Protein AF-A0A914XAA5-F1 (afdb_monomer)

Mean predicted aligned error: 17.06 Å

Sequence (283 aa):
MHANIKYKLVKGSRQFTAGNKGEGKNFALLGMLFIKATCFCFLFATTVAQSNTCPTTEYNPPSGVIQSPGFAQQLKYGNDVNCVYNIKVAVGSRVLLTINSFATEMCCDKLYIYDGPSVQSPLLIAWSGLVSAGSYIEATGNVVTVNFRTDNTVNDVGFSIQYGPTNAQFTSTTTAKPPLQFVDWRDQSIYWNDRPSPTDIHAIVLHHTVDLTAQATLDALINRHLSVHYIVEKNGTIYQMVDERNRAWHAGPGTWGSFHDLNDVSVGIEIVNSGAEPFPVVQ

Nearest PDB structures (foldseek):
  7t4s-assembly1_F  TM=9.118E-01  e=2.011E-09  Homo sapiens
  7wr7-assembly1_A  TM=8.888E-01  e=1.353E-08  Homo sapiens
  7wqx-assembly1_A  TM=8.702E-01  e=4.154E-08  Homo sapiens
  7bzt-assembly1_E  TM=8.622E-01  e=5.816E-08  Homo sapiens
  8h3u-assembly1_A  TM=6.869E-01  e=3.486E-06  Homo sapiens

Structure (mmCIF, N/CA/C/O backbone):
data_AF-A0A914XAA5-F1
#
_entry.id   AF-A0A914XAA5-F1
#
loop_
_atom_site.group_PDB
_atom_site.id
_atom_site.type_symbol
_atom_site.label_atom_id
_atom_site.label_alt_id
_atom_site.label_comp_id
_atom_site.label_asym_id
_atom_site.label_entity_id
_atom_site.label_seq_id
_atom_site.pdbx_PDB_ins_code
_atom_site.Cartn_x
_atom_site.Cartn_y
_atom_site.Cartn_z
_atom_site.occupancy
_atom_site.B_iso_or_equiv
_atom_site.auth_seq_id
_atom_site.auth_comp_id
_atom_site.auth_asym_id
_atom_site.auth_atom_id
_atom_site.pdbx_PDB_model_num
ATOM 1 N N . MET A 1 1 ? 26.802 1.435 -7.938 1.00 26.06 1 MET A N 1
ATOM 2 C CA . MET A 1 1 ? 25.556 2.084 -7.475 1.00 26.06 1 MET A CA 1
ATOM 3 C C . MET A 1 1 ? 24.473 1.018 -7.515 1.00 26.06 1 MET A C 1
ATOM 5 O O . MET A 1 1 ? 24.172 0.532 -8.594 1.00 26.06 1 MET A O 1
ATOM 9 N N . HIS A 1 2 ? 24.024 0.534 -6.355 1.00 23.31 2 HIS A N 1
ATOM 10 C CA . HIS A 1 2 ? 23.106 -0.606 -6.245 1.00 23.31 2 HIS A CA 1
ATOM 11 C C . HIS A 1 2 ? 21.661 -0.105 -6.152 1.00 23.31 2 HIS A C 1
ATOM 13 O O . HIS A 1 2 ? 21.343 0.656 -5.243 1.00 23.31 2 HIS A O 1
ATOM 19 N N . ALA A 1 3 ? 20.794 -0.536 -7.069 1.00 23.62 3 ALA A N 1
ATOM 20 C CA . ALA A 1 3 ? 19.352 -0.369 -6.929 1.00 23.62 3 ALA A CA 1
ATOM 21 C C . ALA A 1 3 ? 18.804 -1.523 -6.075 1.00 23.62 3 ALA A C 1
ATOM 23 O O . ALA A 1 3 ? 18.934 -2.690 -6.447 1.00 23.62 3 ALA A O 1
ATOM 24 N N . ASN A 1 4 ? 18.205 -1.197 -4.930 1.00 25.67 4 ASN A N 1
ATOM 25 C CA . ASN A 1 4 ? 17.443 -2.134 -4.108 1.00 25.67 4 ASN A CA 1
ATOM 26 C C . ASN A 1 4 ? 16.098 -2.420 -4.790 1.00 25.67 4 ASN A C 1
ATOM 28 O O . ASN A 1 4 ? 15.094 -1.797 -4.466 1.00 25.67 4 ASN A O 1
ATOM 32 N N . ILE A 1 5 ? 16.070 -3.348 -5.747 1.00 29.92 5 ILE A N 1
ATOM 33 C CA . ILE A 1 5 ? 14.812 -3.796 -6.354 1.00 29.92 5 ILE A CA 1
ATOM 34 C C . ILE A 1 5 ? 14.105 -4.721 -5.352 1.00 29.92 5 ILE A C 1
ATOM 36 O O . ILE A 1 5 ? 14.529 -5.859 -5.140 1.00 29.92 5 ILE A O 1
ATOM 40 N N . LYS A 1 6 ? 13.045 -4.224 -4.699 1.00 32.91 6 LYS A N 1
ATOM 41 C CA . LYS A 1 6 ? 12.152 -5.018 -3.840 1.00 32.91 6 LYS A CA 1
ATOM 42 C C . LYS A 1 6 ? 10.965 -5.511 -4.669 1.00 32.91 6 LYS A C 1
ATOM 44 O O . LYS A 1 6 ? 10.112 -4.725 -5.056 1.00 32.91 6 LYS A O 1
ATOM 49 N N . TYR A 1 7 ? 10.900 -6.814 -4.915 1.00 35.28 7 TYR A N 1
ATOM 50 C CA . TYR A 1 7 ? 9.791 -7.451 -5.627 1.00 35.28 7 TYR A CA 1
ATOM 51 C C . TYR A 1 7 ? 8.579 -7.637 -4.701 1.00 35.28 7 TYR A C 1
ATOM 53 O O . TYR A 1 7 ? 8.730 -8.058 -3.550 1.00 35.28 7 TYR A O 1
ATOM 61 N N . LYS A 1 8 ? 7.363 -7.431 -5.217 1.00 36.75 8 LYS A N 1
ATOM 62 C CA . LYS A 1 8 ? 6.130 -7.968 -4.617 1.00 36.75 8 LYS A CA 1
ATOM 63 C C . LYS A 1 8 ? 5.380 -8.780 -5.670 1.00 36.75 8 LYS A C 1
ATOM 65 O O . LYS A 1 8 ? 4.752 -8.215 -6.558 1.00 36.75 8 LYS A O 1
ATOM 70 N N . LEU A 1 9 ? 5.451 -10.107 -5.560 1.00 34.44 9 LEU A N 1
ATOM 71 C CA . LEU A 1 9 ? 4.576 -11.022 -6.295 1.00 34.44 9 LEU A CA 1
ATOM 72 C C . LEU A 1 9 ? 3.198 -11.003 -5.632 1.00 34.44 9 LEU A C 1
ATOM 74 O O . LEU A 1 9 ? 3.067 -11.333 -4.450 1.00 34.44 9 LEU A O 1
ATOM 78 N N . VAL A 1 10 ? 2.154 -10.641 -6.377 1.00 35.88 10 VAL A N 1
ATOM 79 C CA . VAL A 1 10 ? 0.771 -10.753 -5.889 1.00 35.88 10 VAL A CA 1
ATOM 80 C C . VAL A 1 10 ? 0.244 -12.161 -6.179 1.00 35.88 10 VAL A C 1
ATOM 82 O O . VAL A 1 10 ? -0.609 -12.361 -7.035 1.00 35.88 10 VAL A O 1
ATOM 85 N N . LYS A 1 11 ? 0.773 -13.147 -5.440 1.00 31.00 11 LYS A N 1
ATOM 86 C CA . LYS A 1 11 ? 0.026 -14.328 -4.972 1.00 31.00 11 LYS A CA 1
ATOM 87 C C . LYS A 1 11 ? 0.815 -15.055 -3.876 1.00 31.00 11 LYS A C 1
ATO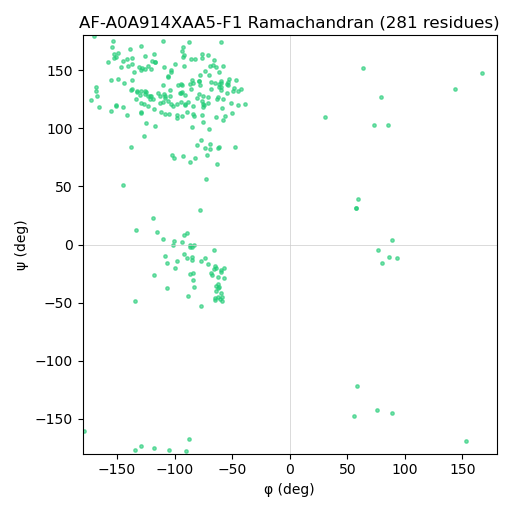M 89 O O . LYS A 1 11 ? 1.894 -15.571 -4.132 1.00 31.00 11 LYS A O 1
ATOM 94 N N . GLY A 1 12 ? 0.245 -15.132 -2.671 1.00 30.22 12 GLY A N 1
ATOM 95 C CA . GLY A 1 12 ? 0.752 -15.972 -1.578 1.00 30.22 12 GLY A CA 1
ATOM 96 C C . GLY A 1 12 ? 2.028 -15.445 -0.912 1.00 30.22 12 GLY A C 1
ATOM 97 O O . GLY A 1 12 ? 3.135 -15.595 -1.411 1.00 30.22 12 GLY A O 1
ATOM 98 N N . SER A 1 13 ? 1.853 -14.852 0.262 1.00 32.47 13 SER A N 1
ATOM 99 C CA . SER A 1 13 ? 2.883 -14.344 1.167 1.00 32.47 13 SER A CA 1
ATOM 100 C C . SER A 1 13 ? 4.073 -15.294 1.386 1.00 32.47 13 SER A C 1
ATOM 102 O O . SER A 1 13 ? 3.913 -16.380 1.942 1.00 32.47 13 SER A O 1
ATOM 104 N N . ARG A 1 14 ? 5.285 -14.833 1.033 1.00 30.48 14 ARG A N 1
ATOM 105 C CA . ARG A 1 14 ? 6.566 -15.100 1.724 1.00 30.48 14 ARG A CA 1
ATOM 106 C C . ARG A 1 14 ? 7.687 -14.240 1.110 1.00 30.48 14 ARG A C 1
ATOM 108 O O . ARG A 1 14 ? 7.883 -14.256 -0.098 1.00 30.48 14 ARG A O 1
ATOM 115 N N . GLN A 1 15 ? 8.382 -13.454 1.939 1.00 31.09 15 GLN A N 1
ATOM 116 C CA . GLN A 1 15 ? 9.566 -12.679 1.539 1.00 31.09 15 GLN A CA 1
ATOM 117 C C . GLN A 1 15 ? 10.800 -13.592 1.458 1.00 31.09 15 GLN A C 1
ATOM 119 O O . GLN A 1 15 ? 10.929 -14.504 2.273 1.00 31.09 15 GLN A O 1
ATOM 124 N N . PHE A 1 16 ? 11.712 -13.322 0.519 1.00 37.53 16 PHE A N 1
ATOM 125 C CA . PHE A 1 16 ? 13.016 -13.989 0.415 1.00 37.53 16 PHE A CA 1
ATOM 126 C C . PHE A 1 16 ? 14.173 -12.989 0.521 1.00 37.53 16 PHE A C 1
ATOM 128 O O . PHE A 1 16 ? 14.048 -11.816 0.172 1.00 37.53 16 PHE A O 1
ATOM 135 N N . THR A 1 17 ? 15.296 -13.494 1.025 1.00 28.09 17 THR A N 1
ATOM 136 C CA . THR A 1 17 ? 16.567 -12.816 1.300 1.00 28.09 17 THR A CA 1
ATOM 137 C C . THR A 1 17 ? 17.488 -12.789 0.076 1.00 28.09 17 THR A C 1
ATOM 139 O O . THR A 1 17 ? 17.654 -13.797 -0.608 1.00 28.09 17 THR A O 1
ATOM 142 N N . ALA A 1 18 ? 18.147 -11.651 -0.165 1.00 31.44 18 ALA A N 1
ATOM 143 C CA . ALA A 1 18 ? 19.258 -11.535 -1.111 1.00 31.44 18 ALA A CA 1
ATOM 144 C C . ALA A 1 18 ? 20.586 -11.922 -0.428 1.00 31.44 18 ALA A C 1
ATOM 146 O O . ALA A 1 18 ? 20.857 -11.502 0.697 1.00 31.44 18 ALA A O 1
ATOM 147 N N . GLY A 1 19 ? 21.406 -12.739 -1.095 1.00 27.05 19 GLY A N 1
ATOM 148 C CA . GLY A 1 19 ? 22.711 -13.180 -0.596 1.00 27.05 19 GLY A CA 1
ATOM 149 C C . GLY A 1 19 ? 23.783 -12.088 -0.695 1.00 27.05 19 GLY A C 1
ATOM 150 O O . GLY A 1 19 ? 24.007 -11.530 -1.766 1.00 27.05 19 GLY A O 1
ATOM 151 N N . ASN A 1 20 ? 24.473 -11.821 0.417 1.00 28.75 20 ASN A N 1
ATOM 152 C CA . ASN A 1 20 ? 25.638 -10.937 0.486 1.00 28.75 20 ASN A CA 1
ATOM 153 C C . ASN A 1 20 ? 26.932 -11.679 0.104 1.00 28.75 20 ASN A C 1
ATOM 155 O O . ASN A 1 20 ? 27.188 -12.781 0.590 1.00 28.75 20 ASN A O 1
ATOM 159 N N . LYS A 1 21 ? 27.809 -11.016 -0.658 1.00 28.70 21 LYS A N 1
ATOM 160 C CA . LYS A 1 21 ? 29.264 -11.239 -0.619 1.00 28.70 21 LYS A CA 1
ATOM 161 C C . LYS A 1 21 ? 29.931 -9.932 -0.195 1.00 28.70 21 LYS A C 1
ATOM 163 O O . LYS A 1 21 ? 29.651 -8.887 -0.773 1.00 28.70 21 LYS A O 1
ATOM 168 N N . GLY A 1 22 ? 30.739 -10.004 0.860 1.00 27.58 22 GLY A N 1
ATOM 169 C CA . GLY A 1 22 ? 31.422 -8.856 1.450 1.00 27.58 22 GLY A CA 1
ATOM 170 C C . GLY A 1 22 ? 32.767 -8.540 0.806 1.00 27.58 22 GLY A C 1
ATOM 171 O O . GLY A 1 22 ? 33.263 -9.310 -0.005 1.00 27.58 22 GLY A O 1
ATOM 172 N N . GLU A 1 23 ? 33.355 -7.429 1.244 1.00 29.19 23 GLU A N 1
ATOM 173 C CA . GLU A 1 23 ? 34.782 -7.285 1.544 1.00 29.19 23 GLU A CA 1
ATOM 174 C C . GLU A 1 23 ? 35.002 -5.963 2.296 1.00 29.19 23 GLU A C 1
ATOM 176 O O . GLU A 1 23 ? 34.409 -4.935 1.968 1.00 29.19 23 GLU A O 1
ATOM 181 N N . GLY A 1 24 ? 35.813 -6.011 3.354 1.00 26.69 24 GLY A N 1
ATOM 182 C CA . GLY A 1 24 ? 36.185 -4.851 4.159 1.00 26.69 24 GLY A CA 1
ATOM 183 C C . GLY A 1 24 ? 37.479 -4.193 3.688 1.00 26.69 24 GLY A C 1
ATOM 184 O O . GLY A 1 24 ? 38.225 -4.771 2.901 1.00 26.69 24 GLY A O 1
ATOM 185 N N . LYS A 1 25 ? 37.769 -3.009 4.244 1.00 29.58 25 LYS A N 1
ATOM 186 C CA . LYS A 1 25 ? 39.126 -2.516 4.541 1.00 29.58 25 LYS A CA 1
ATOM 187 C C . LYS A 1 25 ? 39.065 -1.277 5.444 1.00 29.58 25 LYS A C 1
ATOM 189 O O . LYS A 1 25 ? 38.361 -0.317 5.156 1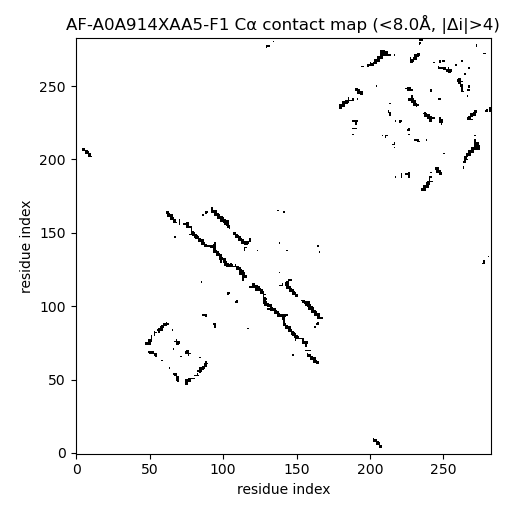.00 29.58 25 LYS A O 1
ATOM 194 N N . ASN A 1 26 ? 39.823 -1.348 6.538 1.00 28.52 26 ASN A N 1
ATOM 195 C CA . ASN A 1 26 ? 40.136 -0.270 7.477 1.00 28.52 26 ASN A CA 1
ATOM 196 C C . ASN A 1 26 ? 41.139 0.722 6.869 1.00 28.52 26 ASN A C 1
ATOM 198 O O . ASN A 1 26 ? 42.048 0.281 6.172 1.00 28.52 26 ASN A O 1
ATOM 202 N N . PHE A 1 27 ? 41.075 2.000 7.259 1.00 29.98 27 PHE A N 1
ATOM 203 C CA . PHE A 1 27 ? 42.254 2.867 7.403 1.00 29.98 27 PHE A CA 1
ATOM 204 C C . PHE A 1 27 ? 42.028 3.908 8.510 1.00 29.98 27 PHE A C 1
ATOM 206 O O . PHE A 1 27 ? 40.916 4.390 8.712 1.00 29.98 27 PHE A O 1
ATOM 213 N N . ALA A 1 28 ? 43.091 4.190 9.262 1.00 26.92 28 ALA A N 1
ATOM 214 C CA . ALA A 1 28 ? 43.093 4.902 10.531 1.00 26.92 28 ALA A CA 1
ATOM 215 C C . ALA A 1 28 ? 43.629 6.349 10.427 1.00 26.92 28 ALA A C 1
ATOM 217 O O . ALA A 1 28 ? 44.591 6.591 9.710 1.00 26.92 28 ALA A O 1
ATOM 218 N N . LEU A 1 29 ? 43.024 7.221 11.248 1.00 27.16 29 LEU A N 1
ATOM 219 C CA . LEU A 1 29 ? 43.569 8.273 12.139 1.00 27.16 29 LEU A CA 1
ATOM 220 C C . LEU A 1 29 ? 44.363 9.521 11.655 1.00 27.16 29 LEU A C 1
ATOM 222 O O . LEU A 1 29 ? 45.168 9.487 10.734 1.00 27.16 29 LEU A O 1
ATOM 226 N N . LEU A 1 30 ? 44.201 10.556 12.510 1.00 26.39 30 LEU A N 1
ATOM 227 C CA . LEU A 1 30 ? 44.824 11.891 12.674 1.00 26.39 30 LEU A CA 1
ATOM 228 C C . LEU A 1 30 ? 44.325 12.994 11.724 1.00 26.39 30 LEU A C 1
ATOM 230 O O . LEU A 1 30 ? 44.385 12.845 10.519 1.00 26.39 30 LEU A O 1
ATOM 234 N N . GLY A 1 31 ? 43.873 14.175 12.156 1.00 26.00 31 GLY A N 1
ATOM 235 C CA . GLY A 1 31 ? 43.822 14.842 13.460 1.00 26.00 31 GLY A CA 1
ATOM 236 C C . GLY A 1 31 ? 44.057 16.344 13.234 1.00 26.00 31 GLY A C 1
ATOM 237 O O . GLY A 1 31 ? 44.956 16.677 12.477 1.00 26.00 31 GLY A O 1
ATOM 238 N N . MET A 1 32 ? 43.262 17.234 13.841 1.00 29.47 32 MET A N 1
ATOM 239 C CA . MET A 1 32 ? 43.683 18.517 14.443 1.00 29.47 32 MET A CA 1
ATOM 240 C C . MET A 1 32 ? 42.497 19.439 14.758 1.00 29.47 32 MET A C 1
ATOM 242 O O . MET A 1 32 ? 41.453 19.444 14.117 1.00 29.47 32 MET A O 1
ATOM 246 N N . LEU A 1 33 ? 42.725 20.184 15.829 1.00 25.95 33 LEU A N 1
ATOM 247 C CA . LEU A 1 33 ? 41.843 20.968 16.671 1.00 25.95 33 LEU A CA 1
ATOM 248 C C . LEU A 1 33 ? 41.872 22.438 16.225 1.00 25.95 33 LEU A C 1
ATOM 250 O O . LEU A 1 33 ? 42.967 22.962 16.065 1.00 25.95 33 LEU A O 1
ATOM 254 N N . PHE A 1 34 ? 40.734 23.137 16.157 1.00 28.58 34 PHE A N 1
ATOM 255 C CA . PHE A 1 34 ? 40.690 24.578 16.443 1.00 28.58 34 PHE A CA 1
ATOM 256 C C . PHE A 1 34 ? 39.392 24.960 17.159 1.00 28.58 34 PHE A C 1
ATOM 258 O O . PHE A 1 34 ? 38.311 24.441 16.898 1.00 28.58 34 PHE A O 1
ATOM 265 N N . ILE A 1 35 ? 39.571 25.840 18.138 1.00 29.77 35 ILE A N 1
ATOM 266 C CA . ILE A 1 35 ? 38.668 26.202 19.225 1.00 29.77 35 ILE A CA 1
ATOM 267 C C . ILE A 1 35 ? 38.000 27.560 18.930 1.00 29.77 35 ILE A C 1
ATOM 269 O O . ILE A 1 35 ? 38.650 28.454 18.397 1.00 29.77 35 ILE A O 1
ATOM 273 N N . LYS A 1 36 ? 36.770 27.708 19.456 1.00 30.16 36 LYS A N 1
ATOM 274 C CA . LYS A 1 36 ? 35.989 28.928 19.791 1.00 30.16 36 LYS A CA 1
ATOM 275 C C . LYS A 1 36 ? 35.158 29.611 18.693 1.00 30.16 36 LYS A C 1
ATOM 277 O O . LYS A 1 36 ? 35.627 30.505 18.006 1.00 30.16 36 LYS A O 1
ATOM 282 N N . ALA A 1 37 ? 33.847 29.371 18.763 1.00 33.66 37 ALA A N 1
ATOM 283 C CA . ALA A 1 37 ? 32.875 30.438 19.025 1.00 33.66 37 ALA A CA 1
ATOM 284 C C . ALA A 1 37 ? 31.653 29.848 19.749 1.00 33.66 37 ALA A C 1
ATOM 286 O O . ALA A 1 37 ? 30.998 28.928 19.268 1.00 33.66 37 ALA A O 1
ATOM 287 N N . THR A 1 38 ? 31.398 30.340 20.956 1.00 43.97 38 THR A N 1
ATOM 288 C CA . THR A 1 38 ? 30.348 29.874 21.858 1.00 43.97 38 THR A CA 1
ATOM 289 C C . THR A 1 38 ? 28.991 30.391 21.382 1.00 43.97 38 THR A C 1
ATOM 291 O O . THR A 1 38 ? 28.715 31.582 21.486 1.00 43.97 38 THR A O 1
ATOM 294 N N . CYS A 1 39 ? 28.121 29.500 20.914 1.00 33.28 39 CYS A N 1
ATOM 295 C CA . CYS A 1 39 ? 26.680 29.721 20.927 1.00 33.28 39 CYS A CA 1
ATOM 296 C C . CYS A 1 39 ? 26.093 28.635 21.828 1.00 33.28 39 CYS A C 1
ATOM 298 O O . CYS A 1 39 ? 26.037 27.465 21.457 1.00 33.28 39 CYS A O 1
ATOM 300 N N . PHE A 1 40 ? 25.753 29.012 23.060 1.00 40.47 40 PHE A N 1
ATOM 301 C CA . PHE A 1 40 ? 25.064 28.142 24.007 1.00 40.47 40 PHE A CA 1
ATOM 302 C C . PHE A 1 40 ? 23.615 27.971 23.532 1.00 40.47 40 PHE A C 1
ATOM 304 O O . PHE A 1 40 ? 22.692 28.595 24.044 1.00 40.47 40 PHE A O 1
ATOM 311 N N . CYS A 1 41 ? 23.407 27.132 22.520 1.00 37.91 41 CYS A N 1
ATOM 312 C CA . CYS A 1 41 ? 22.128 26.467 22.362 1.00 37.91 41 CYS A CA 1
ATOM 313 C C . CYS A 1 41 ? 22.212 25.230 23.255 1.00 37.91 41 CYS A C 1
ATOM 315 O O . CYS A 1 41 ? 22.889 24.258 22.919 1.00 37.91 41 CYS A O 1
ATOM 317 N N . PHE A 1 42 ? 21.599 25.299 24.438 1.00 37.84 42 PHE A N 1
ATOM 318 C CA . PHE A 1 42 ? 21.280 24.103 25.209 1.00 37.84 42 PHE A CA 1
ATOM 319 C C . PHE A 1 42 ? 20.319 23.260 24.359 1.00 37.84 42 PHE A C 1
ATOM 321 O O . PHE A 1 42 ? 19.103 23.337 24.508 1.00 37.84 42 PHE A O 1
ATOM 328 N N . LEU A 1 43 ? 20.861 22.452 23.449 1.00 42.03 43 LEU A N 1
ATOM 329 C CA . LEU A 1 43 ? 20.194 21.248 22.986 1.00 42.03 43 LEU A CA 1
ATOM 330 C C . LEU A 1 43 ? 20.215 20.297 24.179 1.00 42.03 43 LEU A C 1
ATOM 332 O O . LEU A 1 43 ? 21.087 19.441 24.308 1.00 42.03 43 LEU A O 1
ATOM 336 N N . PHE A 1 44 ? 19.258 20.468 25.091 1.00 40.88 44 PHE A N 1
ATOM 337 C CA . PHE A 1 44 ? 18.784 19.306 25.817 1.00 40.88 44 PHE A CA 1
ATOM 338 C C . PHE A 1 44 ? 18.332 18.333 24.730 1.00 40.88 44 PHE A C 1
ATOM 340 O O . PHE A 1 44 ? 17.365 18.603 24.021 1.00 40.88 44 PHE A O 1
ATOM 347 N N . ALA A 1 45 ? 19.065 17.233 24.556 1.00 44.09 45 ALA A N 1
ATOM 348 C CA . ALA A 1 45 ? 18.506 16.048 23.936 1.00 44.09 45 ALA A CA 1
ATOM 349 C C . ALA A 1 45 ? 17.378 15.601 24.869 1.00 44.09 45 ALA A C 1
ATOM 351 O O . ALA A 1 45 ? 17.587 14.822 25.797 1.00 44.09 45 ALA A O 1
ATOM 352 N N . THR A 1 46 ? 16.202 16.207 24.716 1.00 47.78 46 THR A N 1
ATOM 353 C CA . THR A 1 46 ? 15.009 15.778 25.417 1.00 47.78 46 THR A CA 1
ATOM 354 C C . THR A 1 46 ? 14.728 14.386 24.888 1.00 47.78 46 THR A C 1
ATOM 356 O O . THR A 1 46 ? 14.396 14.192 23.720 1.00 47.78 46 THR A O 1
ATOM 359 N N . THR A 1 47 ? 14.935 13.378 25.731 1.00 56.81 47 THR A N 1
ATOM 360 C CA . THR A 1 47 ? 14.387 12.056 25.458 1.00 56.81 47 THR A CA 1
ATOM 361 C C . THR A 1 47 ? 12.884 12.256 25.337 1.00 56.81 47 THR A C 1
ATOM 363 O O . THR A 1 47 ? 12.229 12.568 26.334 1.00 56.81 47 THR A O 1
ATOM 366 N N . VAL A 1 48 ? 12.351 12.180 24.115 1.00 66.56 48 VAL A N 1
ATOM 367 C CA . VAL A 1 48 ? 10.908 12.277 23.893 1.00 66.56 48 VAL A CA 1
ATOM 368 C C . VAL A 1 48 ? 10.279 11.152 24.703 1.00 66.56 48 VAL A C 1
ATOM 370 O O . VAL A 1 48 ? 10.618 9.985 24.503 1.00 66.56 48 VAL A O 1
ATOM 373 N N . ALA A 1 49 ? 9.444 11.512 25.678 1.00 84.19 49 ALA A N 1
ATOM 374 C CA . ALA A 1 49 ? 8.801 10.533 26.536 1.00 84.19 49 ALA A CA 1
ATOM 375 C C . ALA A 1 49 ? 7.909 9.602 25.695 1.00 84.19 49 ALA A C 1
ATOM 377 O O . ALA A 1 49 ? 7.394 9.988 24.641 1.00 84.19 49 ALA A O 1
ATOM 378 N N . GLN A 1 50 ? 7.788 8.357 26.148 1.00 91.44 50 GLN A N 1
ATOM 379 C CA . GLN A 1 50 ? 7.086 7.279 25.453 1.00 91.44 50 GLN A CA 1
ATOM 380 C C . GLN A 1 50 ? 5.897 6.802 26.286 1.00 91.44 50 GLN A C 1
ATOM 382 O O . GLN A 1 50 ? 5.893 6.947 27.511 1.00 91.44 50 GLN A O 1
ATOM 387 N N . SER A 1 51 ? 4.905 6.195 25.638 1.00 91.81 51 SER A N 1
ATOM 388 C CA . SER A 1 51 ? 3.787 5.538 26.315 1.00 91.81 51 SER A CA 1
ATOM 389 C C . SER A 1 51 ? 3.571 4.122 25.795 1.00 91.81 51 SER A C 1
ATOM 391 O O . SER A 1 51 ? 3.446 3.912 24.592 1.00 91.81 51 SER A O 1
ATOM 393 N N . ASN A 1 52 ? 3.434 3.170 26.721 1.00 91.81 52 ASN A N 1
ATOM 394 C CA . ASN A 1 52 ? 3.037 1.786 26.427 1.00 91.81 52 ASN A CA 1
ATOM 395 C C . ASN A 1 52 ? 1.557 1.528 26.736 1.00 91.81 52 ASN A C 1
ATOM 397 O O . ASN A 1 52 ? 1.062 0.416 26.567 1.00 91.81 52 ASN A O 1
ATOM 401 N N . THR A 1 53 ? 0.842 2.543 27.225 1.00 93.12 53 THR A N 1
ATOM 402 C CA . THR A 1 53 ? -0.546 2.374 27.651 1.00 93.12 53 THR A CA 1
ATOM 403 C C . THR A 1 53 ? -1.456 2.470 26.438 1.00 93.12 53 THR A C 1
ATOM 405 O O . THR A 1 53 ? -1.617 3.547 25.858 1.00 93.12 53 THR A O 1
ATOM 408 N N . CYS A 1 54 ? -2.057 1.343 26.062 1.00 91.69 54 CYS A N 1
ATOM 409 C CA . CYS A 1 54 ? -3.057 1.315 25.006 1.00 91.69 54 CYS A CA 1
ATOM 410 C C . CYS A 1 54 ? -4.256 2.204 25.359 1.00 91.69 54 CYS A C 1
ATOM 412 O O . CYS A 1 54 ? -4.721 2.181 26.502 1.00 91.69 54 CYS A O 1
ATOM 414 N N . PRO A 1 55 ? -4.786 2.962 24.386 1.00 84.19 55 PRO A N 1
ATOM 415 C CA . PRO A 1 55 ? -6.091 3.589 24.527 1.00 84.19 55 PRO A CA 1
ATOM 416 C C . PRO A 1 55 ? -7.197 2.549 24.752 1.00 84.19 55 PRO A C 1
ATOM 418 O O . PRO A 1 55 ? -6.977 1.340 24.677 1.00 84.19 55 PRO A O 1
ATOM 421 N N . THR A 1 56 ? -8.411 3.035 25.002 1.00 83.25 56 THR A N 1
ATOM 422 C CA . THR A 1 56 ? -9.626 2.209 25.065 1.00 83.25 56 THR A CA 1
ATOM 423 C C . THR A 1 56 ? -9.709 1.238 23.891 1.00 83.25 56 THR A C 1
ATOM 425 O O . THR A 1 56 ? -9.384 1.613 22.775 1.00 83.25 56 THR A O 1
ATOM 428 N N . THR A 1 57 ? -10.178 0.015 24.121 1.00 77.38 57 THR A N 1
ATOM 429 C CA . THR A 1 57 ? -10.220 -1.032 23.088 1.00 77.38 57 THR A CA 1
ATOM 430 C C . THR A 1 57 ? -11.479 -0.993 22.223 1.00 77.38 57 THR A C 1
ATOM 432 O O . THR A 1 57 ? -11.445 -1.457 21.091 1.00 77.38 57 THR A O 1
ATOM 435 N N . GLU A 1 58 ? -12.588 -0.445 22.728 1.00 81.50 58 GLU A N 1
ATOM 436 C CA . GLU A 1 58 ? -13.898 -0.464 22.061 1.00 81.50 58 GLU A CA 1
ATOM 437 C C . GLU A 1 58 ? -14.296 0.920 21.538 1.00 81.50 58 GLU A C 1
ATOM 439 O O . GLU A 1 58 ? -14.370 1.891 22.295 1.00 81.50 58 GLU A O 1
ATOM 444 N N . TYR A 1 59 ? -14.612 0.991 20.245 1.00 87.25 59 TYR A N 1
ATOM 445 C CA . TYR A 1 59 ? -14.993 2.207 19.531 1.00 87.25 59 TYR A CA 1
ATOM 446 C C . TYR A 1 59 ? -16.323 1.986 18.806 1.00 87.25 59 TYR A C 1
ATOM 448 O O . TYR A 1 59 ? -16.368 1.491 17.681 1.00 87.25 59 TYR A O 1
ATOM 456 N N . ASN A 1 60 ? -17.416 2.351 19.484 1.00 79.31 60 ASN A N 1
ATOM 457 C CA . ASN A 1 60 ? -18.796 2.161 19.023 1.00 79.31 60 ASN A CA 1
ATOM 458 C C . ASN A 1 60 ? -19.642 3.441 18.736 1.00 79.31 60 ASN A C 1
ATOM 460 O O . ASN A 1 60 ? -20.859 3.310 18.585 1.00 79.31 60 ASN A O 1
ATOM 464 N N . PRO A 1 61 ? -19.118 4.688 18.684 1.00 73.00 61 PRO A N 1
ATOM 465 C CA . PRO A 1 61 ? -19.858 5.795 18.075 1.00 73.00 61 PRO A CA 1
ATOM 466 C C . PRO A 1 61 ? -19.816 5.689 16.536 1.00 73.00 61 PRO A C 1
ATOM 468 O O . PRO A 1 61 ? -18.937 5.023 15.991 1.00 73.00 61 PRO A O 1
ATOM 471 N N . PRO A 1 62 ? -20.731 6.355 15.801 1.00 78.69 62 PRO A N 1
ATOM 472 C CA . PRO A 1 62 ? -20.803 6.244 14.341 1.00 78.69 62 PRO A CA 1
ATOM 473 C C . PRO A 1 62 ? -19.493 6.633 13.639 1.00 78.69 62 PRO A C 1
ATOM 475 O O . PRO A 1 62 ? -19.191 6.089 12.586 1.00 78.69 62 PRO A O 1
ATOM 478 N N . SER A 1 63 ? -18.704 7.531 14.227 1.00 90.81 63 SER A N 1
ATOM 479 C CA . SER A 1 63 ? -17.392 7.963 13.742 1.00 90.81 63 SER A CA 1
ATOM 480 C C . SER A 1 63 ? -16.515 8.419 14.905 1.00 90.81 63 SER A C 1
ATOM 482 O O . SER A 1 63 ? -17.032 8.810 15.953 1.00 90.81 63 SER A O 1
ATOM 484 N N . GLY A 1 64 ? -15.200 8.457 14.710 1.00 92.38 64 GLY A N 1
ATOM 485 C CA . GLY A 1 64 ? -14.258 8.925 15.721 1.00 92.38 64 GLY A CA 1
ATOM 486 C C . GLY A 1 64 ? -12.813 8.902 15.239 1.00 92.38 64 GLY A C 1
ATOM 487 O O . GLY A 1 64 ? -12.545 8.897 14.040 1.00 92.38 64 GLY A O 1
ATOM 488 N N . VAL A 1 65 ? -11.872 8.910 16.183 1.00 93.81 65 VAL A N 1
ATOM 489 C CA . VAL A 1 65 ? -10.433 8.849 15.904 1.00 93.81 65 VAL A CA 1
ATOM 490 C C . VAL A 1 65 ? -9.798 7.796 16.808 1.00 93.81 65 VAL A C 1
ATOM 492 O O . VAL A 1 65 ? -10.044 7.792 18.013 1.00 93.81 65 VAL A O 1
ATOM 495 N N . ILE A 1 66 ? -8.975 6.922 16.232 1.00 96.31 66 ILE A N 1
ATOM 496 C CA . ILE A 1 66 ? -8.061 6.050 16.976 1.00 96.31 66 ILE A CA 1
ATOM 497 C C . ILE A 1 66 ? -6.641 6.605 16.882 1.00 96.31 66 ILE A C 1
ATOM 499 O O . ILE A 1 66 ? -6.264 7.228 15.886 1.00 96.31 66 ILE A O 1
ATOM 503 N N . GLN A 1 67 ? -5.853 6.395 17.928 1.00 96.31 67 GLN A N 1
ATOM 504 C CA . GLN A 1 67 ? -4.486 6.896 18.009 1.00 96.31 67 GLN A CA 1
ATOM 505 C C . GLN A 1 67 ? -3.570 5.853 18.651 1.00 96.31 67 GLN A C 1
ATOM 507 O O . GLN A 1 67 ? -4.032 5.024 19.438 1.00 96.31 67 GLN A O 1
ATOM 512 N N . SER A 1 68 ? -2.278 5.883 18.330 1.00 97.06 68 SER A N 1
ATOM 513 C CA . SER A 1 68 ? -1.277 5.078 19.038 1.00 97.06 68 SER A CA 1
ATOM 514 C C . SER A 1 68 ? -1.130 5.540 20.497 1.00 97.06 68 SER A C 1
ATOM 516 O O . SER A 1 68 ? -1.464 6.687 20.818 1.00 97.06 68 SER A O 1
ATOM 518 N N . PRO A 1 69 ? -0.601 4.691 21.399 1.00 96.50 69 PRO A N 1
ATOM 519 C CA . PRO A 1 69 ? -0.233 5.109 22.750 1.00 96.50 69 PRO A CA 1
ATOM 520 C C . PRO A 1 69 ? 0.592 6.396 22.755 1.00 96.50 69 PRO A C 1
ATOM 522 O O . PRO A 1 69 ? 1.520 6.545 21.965 1.00 96.50 69 PRO A O 1
ATOM 525 N N . GLY A 1 70 ? 0.246 7.333 23.639 1.00 92.31 70 GLY A N 1
ATOM 526 C CA . GLY A 1 70 ? 1.006 8.570 23.822 1.00 92.31 70 GLY A CA 1
ATOM 527 C C . GLY A 1 70 ? 0.734 9.674 22.799 1.00 92.31 70 GLY A C 1
ATOM 528 O O . GLY A 1 70 ? 1.021 10.833 23.089 1.00 92.31 70 GLY A O 1
ATOM 529 N N . PHE A 1 71 ? 0.114 9.368 21.655 1.00 94.31 71 PHE A N 1
ATOM 530 C CA . PHE A 1 71 ? -0.067 10.335 20.566 1.00 94.31 71 PHE A CA 1
ATOM 531 C C . PHE A 1 71 ? -0.848 11.585 21.006 1.00 94.31 71 PHE A C 1
ATOM 533 O O . PHE A 1 71 ? -0.442 12.710 20.724 1.00 94.31 71 PHE A O 1
ATOM 540 N N . ALA A 1 72 ? -1.949 11.411 21.750 1.00 91.00 72 ALA A N 1
ATOM 541 C CA . ALA A 1 72 ? -2.757 12.521 22.269 1.00 91.00 72 ALA A CA 1
ATOM 542 C C . ALA A 1 72 ? -1.978 13.420 23.246 1.00 91.00 72 ALA A C 1
ATOM 544 O O . ALA A 1 72 ? -2.265 14.608 23.367 1.00 91.00 72 ALA A O 1
ATOM 545 N N . GLN A 1 73 ? -0.990 12.848 23.936 1.00 90.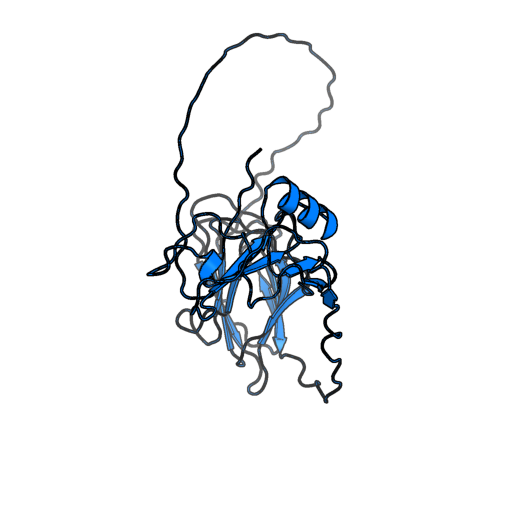94 73 GLN A N 1
ATOM 546 C CA . GLN A 1 73 ? -0.093 13.540 24.859 1.00 90.94 73 GLN A CA 1
ATOM 547 C C . GLN A 1 73 ? 1.184 14.041 24.167 1.00 90.94 73 GLN A C 1
ATOM 549 O O . GLN A 1 73 ? 2.097 14.497 24.850 1.00 90.94 73 GLN A O 1
ATOM 554 N N . GLN A 1 74 ? 1.258 13.952 22.831 1.00 90.12 74 GLN A N 1
ATOM 555 C CA . GLN A 1 74 ? 2.441 14.300 22.034 1.00 90.12 74 GLN A CA 1
ATOM 556 C C . GLN A 1 74 ? 3.694 13.505 22.442 1.00 90.12 74 GLN A C 1
ATOM 558 O O . GLN A 1 74 ? 4.822 13.987 22.348 1.00 90.12 74 GLN A O 1
ATOM 563 N N . LEU A 1 75 ? 3.481 12.275 22.904 1.00 92.19 75 LEU A N 1
ATOM 564 C CA . LEU A 1 75 ? 4.512 11.303 23.234 1.00 92.19 75 LEU A CA 1
ATOM 565 C C . LEU A 1 75 ? 4.666 10.309 22.086 1.00 92.19 75 LEU A C 1
ATOM 567 O O . LEU A 1 75 ? 3.722 10.058 21.334 1.00 92.19 75 LEU A O 1
ATOM 571 N N . LYS A 1 76 ? 5.846 9.699 21.993 1.00 94.69 76 LYS A N 1
ATOM 572 C CA . LYS A 1 76 ? 6.032 8.535 21.127 1.00 94.69 76 LYS A CA 1
ATOM 573 C C . LYS A 1 76 ? 5.269 7.341 21.696 1.00 94.69 76 LYS A C 1
ATOM 575 O O . LYS A 1 76 ? 5.076 7.238 22.913 1.00 94.69 76 LYS A O 1
ATOM 580 N N . TYR A 1 77 ? 4.875 6.411 20.837 1.00 96.75 77 TYR A N 1
ATOM 581 C CA . TYR A 1 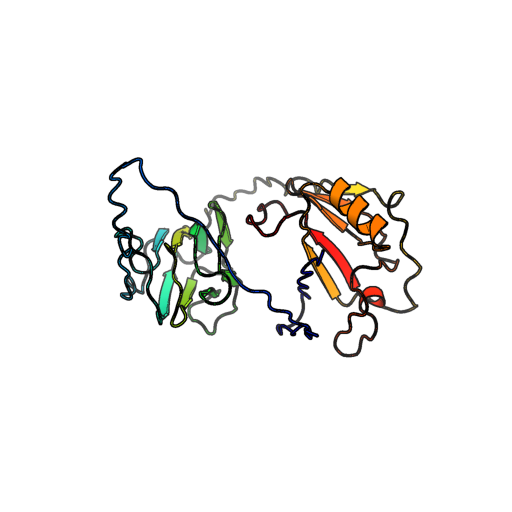77 ? 4.536 5.083 21.343 1.00 96.75 77 TYR A CA 1
ATOM 582 C C . TYR A 1 77 ? 5.816 4.427 21.876 1.00 96.75 77 TYR A C 1
ATOM 584 O O . TYR A 1 77 ? 6.916 4.796 21.467 1.00 96.75 77 TYR A O 1
ATOM 592 N N . GLY A 1 78 ? 5.704 3.497 22.816 1.00 95.94 78 GLY A N 1
ATOM 593 C CA . GLY A 1 78 ? 6.869 2.743 23.264 1.00 95.94 78 GLY A CA 1
ATOM 594 C C . GLY A 1 78 ? 6.912 1.316 22.730 1.00 95.94 78 GLY A C 1
ATOM 595 O O . GLY A 1 78 ? 6.100 0.885 21.904 1.00 95.94 78 GLY A O 1
ATOM 596 N N . ASN A 1 79 ? 7.931 0.610 23.191 1.00 95.25 79 ASN A N 1
ATOM 597 C CA . ASN A 1 79 ? 8.312 -0.703 22.695 1.00 95.25 79 ASN A CA 1
ATOM 598 C C . ASN A 1 79 ? 7.453 -1.805 23.334 1.00 95.25 79 ASN A C 1
ATOM 600 O O . ASN A 1 79 ? 6.869 -1.606 24.405 1.00 95.25 79 ASN A O 1
ATOM 604 N N . ASP A 1 80 ? 7.398 -2.964 22.681 1.00 95.25 80 ASP A N 1
ATOM 605 C CA . ASP A 1 80 ? 6.681 -4.168 23.115 1.00 95.25 80 ASP A CA 1
ATOM 606 C C . ASP A 1 80 ? 5.173 -3.941 23.347 1.00 95.25 80 ASP A C 1
ATOM 608 O O . ASP A 1 80 ? 4.527 -4.568 24.193 1.00 95.25 80 ASP A O 1
ATOM 612 N N . VAL A 1 81 ? 4.589 -3.020 22.582 1.00 95.69 81 VAL A N 1
ATOM 613 C CA . VAL A 1 81 ? 3.170 -2.680 22.645 1.00 95.69 81 VAL A CA 1
ATOM 614 C C . VAL A 1 81 ? 2.363 -3.638 21.775 1.00 95.69 81 VAL A C 1
ATOM 616 O O . VAL A 1 81 ? 2.754 -3.991 20.664 1.00 95.69 81 VAL A O 1
ATOM 619 N N . ASN A 1 82 ? 1.179 -4.014 22.258 1.00 96.94 82 ASN A N 1
ATOM 620 C CA . ASN A 1 82 ? 0.188 -4.770 21.499 1.00 96.94 82 ASN A CA 1
ATOM 621 C C . ASN A 1 82 ? -1.217 -4.208 21.757 1.00 96.94 82 ASN A C 1
ATOM 623 O O . ASN A 1 82 ? -1.946 -4.699 22.620 1.00 96.94 82 ASN A O 1
ATOM 627 N N . CYS A 1 83 ? -1.588 -3.157 21.026 1.00 97.00 83 CYS A N 1
ATOM 628 C CA . CYS A 1 83 ? -2.897 -2.521 21.159 1.00 97.00 83 CYS A CA 1
ATOM 629 C C . CYS A 1 83 ? -3.887 -3.076 20.142 1.00 97.00 83 CYS A C 1
ATOM 631 O O . CYS A 1 83 ? -3.556 -3.255 18.968 1.00 97.00 83 CYS A O 1
ATOM 633 N N . VAL A 1 84 ? -5.118 -3.317 20.585 1.00 96.81 84 VAL A N 1
ATOM 634 C CA . VAL A 1 84 ? -6.226 -3.766 19.738 1.00 96.81 84 VAL A CA 1
ATOM 635 C C . VAL A 1 84 ? -7.358 -2.752 19.841 1.00 96.81 84 VAL A C 1
ATOM 637 O O . VAL A 1 84 ? -7.787 -2.415 20.942 1.00 96.81 84 VAL A O 1
ATOM 640 N N . TYR A 1 85 ? -7.830 -2.281 18.691 1.00 96.75 85 TYR A N 1
ATOM 641 C CA . TYR A 1 85 ? -8.933 -1.340 18.554 1.00 96.75 85 TYR A CA 1
ATOM 642 C C . TYR A 1 85 ? -10.050 -2.039 17.776 1.00 96.75 85 TYR A C 1
ATOM 644 O O . TYR A 1 85 ? -9.870 -2.404 16.612 1.00 96.75 85 TYR A O 1
ATOM 652 N N . ASN A 1 86 ? -11.197 -2.226 18.415 1.00 95.44 86 ASN A N 1
ATOM 653 C CA . ASN A 1 86 ? -12.400 -2.782 17.812 1.00 95.44 86 ASN A CA 1
ATOM 654 C C . ASN A 1 86 ? -13.309 -1.625 17.411 1.00 95.44 86 ASN A C 1
ATOM 656 O O . ASN A 1 86 ? -13.828 -0.910 18.268 1.00 95.44 86 ASN A O 1
ATOM 660 N N . ILE A 1 87 ? -13.468 -1.417 16.107 1.00 96.19 87 ILE A N 1
ATOM 661 C CA . ILE A 1 87 ? -14.260 -0.317 15.558 1.00 96.19 87 ILE A CA 1
ATOM 662 C C . ILE A 1 87 ? -15.540 -0.888 14.973 1.00 96.19 87 ILE A C 1
ATOM 664 O O . ILE A 1 87 ? -15.507 -1.797 14.139 1.00 96.19 87 ILE A O 1
ATOM 668 N N . LYS A 1 88 ? -16.669 -0.317 15.384 1.00 94.12 88 LYS A N 1
ATOM 669 C CA . LYS A 1 88 ? -17.992 -0.689 14.900 1.00 94.12 88 LYS A CA 1
ATOM 670 C C . LYS A 1 88 ? -18.771 0.548 14.482 1.00 94.12 88 LYS A C 1
ATOM 672 O O . LYS A 1 88 ? -18.918 1.492 15.250 1.00 94.12 88 LYS A O 1
ATOM 677 N N . VAL A 1 89 ? -19.312 0.502 13.269 1.00 91.81 89 VAL A N 1
ATOM 678 C CA . VAL A 1 89 ? -20.253 1.501 12.747 1.00 91.81 89 VAL A CA 1
ATOM 679 C C . VAL A 1 89 ? -21.651 0.890 12.612 1.00 91.81 89 VAL A C 1
ATOM 681 O O . VAL A 1 89 ? -21.860 -0.305 12.864 1.00 91.81 89 VAL A O 1
ATOM 684 N N . ALA A 1 90 ? -22.630 1.717 12.237 1.00 88.25 90 ALA A N 1
ATOM 685 C CA . ALA A 1 90 ? -24.014 1.292 12.061 1.00 88.25 90 ALA A CA 1
ATOM 686 C C . ALA A 1 90 ? -24.130 0.085 11.111 1.00 88.25 90 ALA A C 1
ATOM 688 O O . ALA A 1 90 ? -23.450 -0.001 10.087 1.00 88.25 90 ALA A O 1
ATOM 689 N N . VAL A 1 91 ? -25.008 -0.858 11.459 1.00 87.06 91 VAL A N 1
ATOM 690 C CA . VAL A 1 91 ? -25.305 -2.021 10.611 1.00 87.06 91 VAL A CA 1
ATOM 691 C C . VAL A 1 91 ? -25.848 -1.532 9.265 1.00 87.06 91 VAL A C 1
ATOM 693 O O . VAL A 1 91 ? -26.718 -0.667 9.230 1.00 87.06 91 VAL A O 1
ATOM 696 N N . GLY A 1 92 ? -25.328 -2.082 8.166 1.00 83.94 92 GLY A N 1
ATOM 697 C CA . GLY A 1 92 ? -25.656 -1.651 6.801 1.00 83.94 92 GLY A CA 1
ATOM 698 C C . GLY A 1 92 ? -24.697 -0.606 6.214 1.00 83.94 92 GLY A C 1
ATOM 699 O O . GLY A 1 92 ? -24.723 -0.388 5.007 1.00 83.94 92 GLY A O 1
ATOM 700 N N . SER A 1 93 ? -23.821 -0.006 7.026 1.00 87.62 93 SER A N 1
ATOM 701 C CA . SER A 1 93 ? -22.685 0.801 6.558 1.00 87.62 93 SER A CA 1
ATOM 702 C C . SER A 1 93 ? -21.415 -0.048 6.434 1.00 87.62 93 SER A C 1
ATOM 704 O O . SER A 1 93 ? -21.338 -1.147 6.983 1.00 87.62 93 SER A O 1
ATOM 706 N N . ARG A 1 94 ? -20.389 0.484 5.762 1.00 91.44 94 ARG A N 1
ATOM 707 C CA . ARG A 1 94 ? -19.026 -0.063 5.812 1.00 91.44 94 ARG A CA 1
ATOM 708 C C . ARG A 1 94 ? -18.114 0.875 6.594 1.00 91.44 94 ARG A C 1
ATOM 710 O O . ARG A 1 94 ? -18.396 2.069 6.672 1.00 91.44 94 ARG A O 1
ATOM 717 N N . VAL A 1 95 ? -17.059 0.349 7.210 1.00 93.94 95 VAL A N 1
ATOM 718 C CA . VAL A 1 95 ? -16.083 1.185 7.928 1.00 93.94 95 VAL A CA 1
ATOM 719 C C . VAL A 1 95 ? -15.105 1.809 6.934 1.00 93.94 95 VAL A C 1
ATOM 721 O O . VAL A 1 95 ? -14.453 1.090 6.181 1.00 93.94 95 VAL A O 1
ATOM 724 N N . LEU A 1 96 ? -14.962 3.134 6.972 1.00 93.50 96 LEU A N 1
ATOM 725 C CA . LEU A 1 96 ? -13.889 3.873 6.307 1.00 93.50 96 LEU A CA 1
ATOM 726 C C . LEU A 1 96 ? -12.859 4.299 7.357 1.00 93.50 96 LEU A C 1
ATOM 728 O O . LEU A 1 96 ? -13.239 4.916 8.353 1.00 93.50 96 LEU A O 1
ATOM 732 N N . LEU A 1 97 ? -11.578 3.998 7.133 1.00 95.56 97 LEU A N 1
ATOM 733 C CA . LEU A 1 97 ? -10.464 4.506 7.941 1.00 95.56 97 LEU A CA 1
ATOM 734 C C . LEU A 1 97 ? -9.611 5.450 7.097 1.00 95.56 97 LEU A C 1
ATOM 736 O O . LEU A 1 97 ? -9.143 5.043 6.039 1.00 95.56 97 LEU A O 1
ATOM 740 N N . THR A 1 98 ? -9.352 6.659 7.590 1.00 90.81 98 THR A N 1
ATOM 741 C CA . THR A 1 98 ? -8.555 7.693 6.917 1.00 90.81 98 THR A CA 1
ATOM 742 C C . THR A 1 98 ? -7.385 8.115 7.799 1.00 90.81 98 THR A C 1
ATOM 744 O O . THR A 1 98 ? -7.562 8.469 8.966 1.00 90.81 98 THR A O 1
ATOM 747 N N . ILE A 1 99 ? -6.173 8.094 7.250 1.00 91.56 99 ILE A N 1
ATOM 748 C CA . ILE A 1 99 ? -4.955 8.531 7.932 1.00 91.56 99 ILE A CA 1
ATOM 749 C C . ILE A 1 99 ? -4.968 10.051 8.095 1.00 91.56 99 ILE A C 1
ATOM 751 O O . ILE A 1 99 ? -4.982 10.781 7.106 1.00 91.56 99 ILE A O 1
ATOM 755 N N . ASN A 1 100 ? -4.880 10.531 9.335 1.00 84.19 100 ASN A N 1
ATOM 756 C CA . ASN A 1 100 ? -4.584 11.938 9.618 1.00 84.19 100 ASN A CA 1
ATOM 757 C C . ASN A 1 100 ? -3.070 12.159 9.704 1.00 84.19 100 ASN A C 1
ATOM 759 O O . ASN A 1 100 ? -2.541 13.123 9.163 1.00 84.19 100 ASN A O 1
ATOM 763 N N . SER A 1 101 ? -2.377 11.257 10.402 1.00 89.25 101 SER A N 1
ATOM 764 C CA . SER A 1 101 ? -0.923 11.244 10.563 1.00 89.25 101 SER A CA 1
ATOM 765 C C . SER A 1 101 ? -0.468 9.819 10.855 1.00 89.25 101 SER A C 1
ATOM 767 O O . SER A 1 101 ? -1.165 9.094 11.570 1.00 89.25 101 SER A O 1
ATOM 769 N N . PHE A 1 102 ? 0.670 9.407 10.301 1.00 95.88 102 PHE A N 1
ATOM 770 C CA . PHE A 1 102 ? 1.218 8.072 10.508 1.00 95.88 102 PHE A CA 1
ATOM 771 C C . PHE A 1 102 ? 2.735 8.067 10.294 1.00 95.88 102 PHE A C 1
ATOM 773 O O . PHE A 1 102 ? 3.214 8.270 9.176 1.00 95.88 102 PHE A O 1
ATOM 780 N N . ALA A 1 103 ? 3.472 7.793 11.364 1.00 91.69 103 ALA A N 1
ATOM 781 C CA . ALA A 1 103 ? 4.903 7.545 11.346 1.00 91.69 103 ALA A CA 1
ATOM 782 C C . ALA A 1 103 ? 5.245 6.486 12.400 1.00 91.69 103 ALA A C 1
ATOM 784 O O . ALA A 1 103 ? 4.990 6.660 13.591 1.00 91.69 103 ALA A O 1
ATOM 785 N N . THR A 1 104 ? 5.782 5.364 11.941 1.00 94.81 104 THR A N 1
ATOM 786 C CA . THR A 1 104 ? 6.199 4.216 12.760 1.00 94.81 104 THR A CA 1
ATOM 787 C C . THR A 1 104 ? 7.527 3.685 12.232 1.00 94.81 104 THR A C 1
ATOM 789 O O . THR A 1 104 ? 7.935 4.046 11.125 1.00 94.81 104 THR A O 1
ATOM 792 N N . GLU A 1 105 ? 8.209 2.807 12.963 1.00 93.25 105 GLU A N 1
ATOM 793 C CA . GLU A 1 105 ? 9.402 2.160 12.427 1.00 93.25 105 GLU A CA 1
ATOM 794 C C . GLU A 1 105 ? 9.064 1.313 11.187 1.00 93.25 105 GLU A C 1
ATOM 796 O O . GLU A 1 105 ? 8.196 0.444 11.196 1.00 93.25 105 GLU A O 1
ATOM 801 N N . MET A 1 106 ? 9.774 1.551 10.082 1.00 86.38 106 MET A N 1
ATOM 802 C CA . MET A 1 106 ? 9.432 0.974 8.779 1.00 86.38 106 MET A CA 1
ATOM 803 C C . MET A 1 106 ? 9.532 -0.558 8.713 1.00 86.38 106 MET A C 1
ATOM 805 O O . MET A 1 106 ? 8.754 -1.188 7.991 1.00 86.38 106 MET A O 1
ATOM 809 N N . CYS A 1 107 ? 10.497 -1.174 9.399 1.00 84.50 107 CYS A N 1
ATOM 810 C CA . CYS A 1 107 ? 10.754 -2.610 9.266 1.00 84.50 107 CYS A CA 1
ATOM 811 C C . CYS A 1 107 ? 9.848 -3.480 10.142 1.00 84.50 107 CYS A C 1
ATOM 813 O O . CYS A 1 107 ? 9.555 -4.626 9.774 1.00 84.50 107 CYS A O 1
ATOM 815 N N . CYS A 1 108 ? 9.438 -2.953 11.292 1.00 88.94 108 CYS A N 1
ATOM 816 C CA . CYS A 1 108 ? 9.254 -3.785 12.470 1.00 88.94 108 CYS A CA 1
ATOM 817 C C . CYS A 1 108 ? 7.935 -3.463 13.183 1.00 88.94 108 CYS A C 1
ATOM 819 O O . CYS A 1 108 ? 7.107 -4.366 13.353 1.00 88.94 108 CYS A O 1
ATOM 821 N N . ASP A 1 109 ? 7.665 -2.181 13.430 1.00 96.56 109 ASP A N 1
ATOM 822 C CA . ASP A 1 109 ? 6.399 -1.714 13.990 1.00 96.56 109 ASP A CA 1
ATOM 823 C C . ASP A 1 109 ? 5.284 -1.719 12.951 1.00 96.56 109 ASP A C 1
ATOM 825 O O . ASP A 1 109 ? 5.388 -1.117 11.881 1.00 96.56 109 ASP A O 1
ATOM 829 N N . LYS A 1 110 ? 4.189 -2.420 13.246 1.00 95.75 110 LYS A N 1
ATOM 830 C CA . LYS A 1 110 ? 3.135 -2.677 12.261 1.00 95.75 110 LYS A CA 1
ATOM 831 C C . LYS A 1 110 ? 1.750 -2.407 12.811 1.00 95.75 110 LYS A C 1
ATOM 833 O O . LYS A 1 110 ? 1.355 -2.932 13.854 1.00 95.75 110 LYS A O 1
ATOM 838 N N . LEU A 1 111 ? 0.979 -1.655 12.031 1.00 98.00 111 LEU A N 1
ATOM 839 C CA . LEU A 1 111 ? -0.459 -1.508 12.188 1.00 98.00 111 LEU A CA 1
ATOM 840 C C . LEU A 1 111 ? -1.172 -2.455 11.220 1.00 98.00 111 LEU A C 1
ATOM 842 O O . LEU A 1 111 ? -1.170 -2.238 10.010 1.00 98.00 111 LEU A O 1
ATOM 846 N N . TYR A 1 112 ? -1.788 -3.501 11.756 1.00 97.88 112 TYR A N 1
ATOM 847 C CA . TYR A 1 112 ? -2.592 -4.458 11.003 1.00 97.88 112 TYR A CA 1
ATOM 848 C C . TYR A 1 112 ? -4.061 -4.046 11.034 1.00 97.88 112 TYR A C 1
ATOM 850 O O . TYR A 1 112 ? -4.575 -3.686 12.092 1.00 97.88 112 TYR A O 1
ATOM 858 N N . ILE A 1 113 ? -4.743 -4.145 9.898 1.00 97.12 113 ILE A N 1
ATOM 859 C CA . ILE A 1 113 ? -6.173 -3.857 9.777 1.00 97.12 113 ILE A CA 1
ATOM 860 C C . ILE A 1 113 ? -6.863 -5.102 9.224 1.00 97.12 113 ILE A C 1
ATOM 862 O O . ILE A 1 113 ? -6.553 -5.544 8.116 1.00 97.12 113 ILE A O 1
ATOM 866 N N . TYR A 1 114 ? -7.792 -5.659 9.996 1.00 97.50 114 TYR A N 1
ATOM 867 C CA . TYR A 1 114 ? -8.541 -6.868 9.667 1.00 97.50 114 TYR A CA 1
ATOM 868 C C . TYR A 1 114 ? -10.013 -6.543 9.375 1.00 97.50 114 TYR A C 1
ATOM 870 O O . TYR A 1 114 ? -10.644 -5.768 10.098 1.00 97.50 114 TYR A O 1
ATOM 878 N N . ASP A 1 115 ? -10.557 -7.161 8.328 1.00 93.88 115 ASP A N 1
ATOM 879 C CA . ASP A 1 115 ? -11.938 -7.016 7.858 1.00 93.88 115 ASP A CA 1
ATOM 880 C C . ASP A 1 115 ? -12.894 -7.906 8.660 1.00 93.88 115 ASP A C 1
ATOM 882 O O . ASP A 1 115 ? -13.302 -8.984 8.223 1.00 93.88 115 ASP A O 1
ATOM 886 N N . GLY A 1 116 ? -13.181 -7.509 9.895 1.00 94.69 116 GLY A N 1
ATOM 887 C CA . GLY A 1 116 ? -14.060 -8.260 10.781 1.00 94.69 116 GLY A CA 1
ATOM 888 C C . GLY A 1 116 ? -13.763 -8.035 12.262 1.00 94.69 116 GLY A C 1
ATOM 889 O O . GLY A 1 116 ? -13.017 -7.124 12.611 1.00 94.69 116 GLY A O 1
ATOM 890 N N . PRO A 1 117 ? -14.368 -8.844 13.150 1.00 95.44 117 PRO A N 1
ATOM 891 C CA . PRO A 1 117 ? -14.391 -8.604 14.594 1.00 95.44 117 PRO A CA 1
ATOM 892 C C . PRO A 1 117 ? -13.145 -9.085 15.352 1.00 95.44 117 PRO A C 1
ATOM 894 O O . PRO A 1 117 ? -13.112 -8.990 16.578 1.00 95.44 117 PRO A O 1
ATOM 897 N N . SER A 1 118 ? -12.154 -9.672 14.677 1.00 95.50 118 SER A N 1
ATOM 898 C CA . SER A 1 118 ? -10.942 -10.151 15.348 1.00 95.50 118 SER A CA 1
ATOM 899 C C . SER A 1 118 ? -9.714 -10.212 14.440 1.00 95.50 118 SER A C 1
ATOM 901 O O . SER A 1 118 ? -9.820 -10.164 13.215 1.00 95.50 118 SER A O 1
ATOM 903 N N . VAL A 1 119 ? -8.542 -10.432 15.045 1.00 94.62 119 VAL A N 1
ATOM 904 C CA . VAL A 1 119 ? -7.255 -10.653 14.350 1.00 94.62 119 VAL A CA 1
ATOM 905 C C . VAL A 1 119 ? -7.191 -11.955 13.535 1.00 94.62 119 VAL A C 1
ATOM 907 O O . VAL A 1 119 ? -6.196 -12.213 12.865 1.00 94.62 119 VAL A O 1
ATOM 910 N N . GLN A 1 120 ? -8.227 -12.795 13.604 1.00 96.06 120 GLN A N 1
ATOM 911 C CA . GLN A 1 120 ? -8.398 -13.972 12.746 1.00 96.06 120 GLN A CA 1
ATOM 912 C C . GLN A 1 120 ? -9.216 -13.660 11.482 1.00 96.06 120 GLN A C 1
ATOM 914 O O . GLN A 1 120 ? -9.327 -14.516 10.605 1.00 96.06 120 GLN A O 1
ATOM 919 N N . SER A 1 121 ? -9.794 -12.459 11.384 1.00 94.62 121 SER A N 1
ATOM 920 C CA . SER A 1 121 ? -10.527 -12.012 10.194 1.00 94.62 121 SER A CA 1
ATOM 921 C C . SER A 1 121 ? -9.555 -11.751 9.030 1.00 94.62 121 SER A C 1
ATOM 923 O O . SER A 1 121 ? -8.348 -11.626 9.256 1.00 94.62 121 SER A O 1
ATOM 925 N N . PRO A 1 122 ? -10.032 -11.666 7.774 1.00 96.25 122 PRO A N 1
ATOM 926 C CA . PRO A 1 122 ? -9.174 -11.383 6.626 1.00 96.25 122 PRO A CA 1
ATOM 927 C C . PRO A 1 122 ? -8.351 -10.101 6.813 1.00 96.25 122 PRO A C 1
ATOM 929 O O . PRO A 1 122 ? -8.887 -9.058 7.171 1.00 96.25 122 PRO A O 1
ATOM 932 N N . LEU A 1 123 ? -7.040 -10.159 6.569 1.00 91.88 123 LEU A N 1
ATOM 933 C CA . LEU A 1 123 ? -6.172 -8.982 6.640 1.00 91.88 123 LEU A CA 1
ATOM 934 C C 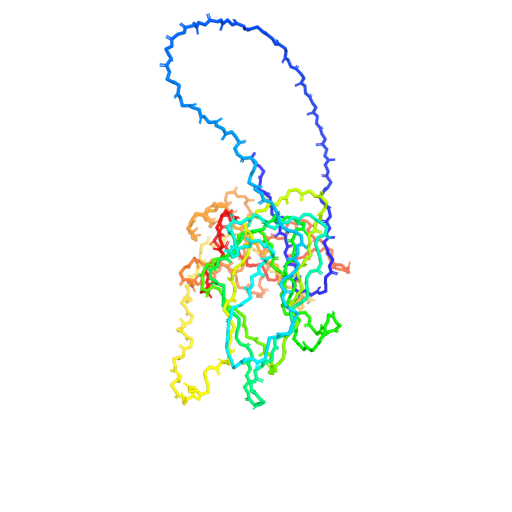. LEU A 1 123 ? -6.409 -8.089 5.412 1.00 91.88 123 LEU A C 1
ATOM 936 O O . LEU A 1 123 ? -6.149 -8.523 4.291 1.00 91.88 123 LEU A O 1
ATOM 940 N N . LEU A 1 124 ? -6.836 -6.843 5.626 1.00 83.31 124 LEU A N 1
ATOM 941 C CA . LEU A 1 124 ? -6.938 -5.834 4.565 1.00 83.31 124 LEU A CA 1
ATOM 942 C C . LEU A 1 124 ? -5.560 -5.283 4.219 1.00 83.31 124 LEU A C 1
ATOM 944 O O . LEU A 1 124 ? -5.152 -5.268 3.059 1.00 83.31 124 LEU A O 1
ATOM 948 N N . ILE A 1 125 ? -4.834 -4.821 5.239 1.00 89.62 125 ILE A N 1
ATOM 949 C CA . ILE A 1 125 ? -3.537 -4.177 5.055 1.00 89.62 125 ILE A CA 1
ATOM 950 C C . ILE A 1 125 ? -2.691 -4.234 6.328 1.00 89.62 125 ILE A C 1
ATOM 952 O O . ILE A 1 125 ? -3.207 -4.362 7.439 1.00 89.62 125 ILE A O 1
ATOM 956 N N . ALA A 1 126 ? -1.377 -4.121 6.147 1.00 93.25 126 ALA A N 1
ATOM 957 C CA . ALA A 1 126 ? -0.421 -3.863 7.212 1.00 93.25 126 ALA A CA 1
ATOM 958 C C . ALA A 1 126 ? 0.422 -2.638 6.831 1.00 93.25 126 ALA A C 1
ATOM 960 O O . ALA A 1 126 ? 1.083 -2.655 5.790 1.00 93.25 126 ALA A O 1
ATOM 961 N N . TRP A 1 127 ? 0.385 -1.596 7.660 1.00 91.62 127 TRP A N 1
ATOM 962 C CA . TRP A 1 127 ? 1.158 -0.366 7.483 1.00 91.62 127 TRP A CA 1
ATOM 963 C C . TRP A 1 127 ? 2.328 -0.291 8.462 1.00 91.62 127 TRP A C 1
ATOM 965 O O . TRP A 1 127 ? 2.211 -0.721 9.609 1.00 91.62 127 TRP A O 1
ATOM 975 N N . SER A 1 128 ? 3.434 0.278 7.993 1.00 93.00 128 SER A N 1
ATOM 976 C CA . SER A 1 128 ? 4.629 0.626 8.763 1.00 93.00 128 SER A CA 1
ATOM 977 C C . SER A 1 128 ? 5.338 1.800 8.079 1.00 93.00 128 SER A C 1
ATOM 979 O O . SER A 1 128 ? 5.055 2.099 6.915 1.00 93.00 128 SER A O 1
ATOM 981 N N . GLY A 1 129 ? 6.256 2.476 8.769 1.00 91.12 129 GLY A N 1
ATOM 982 C CA . GLY A 1 129 ? 6.970 3.622 8.200 1.00 91.12 129 GLY A CA 1
ATOM 983 C C . GLY A 1 129 ? 6.100 4.875 8.151 1.00 91.12 129 GLY A C 1
ATOM 984 O O . GLY A 1 129 ? 5.300 5.123 9.055 1.00 91.12 129 GLY A O 1
ATOM 985 N N . LEU A 1 130 ? 6.257 5.655 7.082 1.00 83.12 130 LEU A N 1
ATOM 986 C CA . LEU A 1 130 ? 5.452 6.842 6.800 1.00 83.12 130 LEU A CA 1
ATOM 987 C C . LEU A 1 130 ? 4.274 6.481 5.890 1.00 83.12 130 LEU A C 1
ATOM 989 O O . LEU A 1 130 ? 4.463 5.865 4.841 1.00 83.12 130 LEU A O 1
ATOM 993 N N . VAL A 1 131 ? 3.067 6.917 6.256 1.00 82.38 131 VAL A N 1
ATOM 994 C CA . VAL A 1 131 ? 1.876 6.819 5.396 1.00 82.38 131 VAL A CA 1
ATOM 995 C C . VAL A 1 131 ? 1.267 8.210 5.237 1.00 82.38 131 VAL A C 1
ATOM 997 O O . VAL A 1 131 ? 1.080 8.928 6.218 1.00 82.38 131 VAL A O 1
ATOM 1000 N N . SER A 1 132 ? 0.968 8.602 3.994 1.00 81.12 132 SER A N 1
ATOM 1001 C CA . SER A 1 132 ? 0.460 9.942 3.683 1.00 81.12 132 SER A CA 1
ATOM 1002 C C . SER A 1 132 ? -0.875 10.216 4.364 1.00 81.12 132 SER A C 1
ATOM 1004 O O . SER A 1 132 ? -1.787 9.385 4.316 1.00 81.12 132 SER A O 1
ATOM 1006 N N . ALA A 1 133 ? -1.018 11.428 4.901 1.00 79.56 133 ALA A N 1
ATOM 1007 C CA . ALA A 1 133 ? -2.311 11.960 5.311 1.00 79.56 133 ALA A CA 1
ATOM 1008 C C . ALA A 1 133 ? -3.308 11.909 4.139 1.00 79.56 133 ALA A C 1
ATOM 1010 O O . ALA A 1 133 ? -2.953 12.188 2.994 1.00 79.56 133 ALA A O 1
ATOM 1011 N N . GLY A 1 134 ? -4.548 11.517 4.422 1.00 71.81 134 GLY A N 1
ATOM 1012 C CA . GLY A 1 134 ? -5.596 11.299 3.425 1.00 71.81 134 GLY A CA 1
ATOM 1013 C C . GLY A 1 134 ? -5.610 9.901 2.797 1.00 71.81 134 GLY A C 1
ATOM 1014 O O . GLY A 1 134 ? -6.598 9.559 2.150 1.00 71.81 134 GLY A O 1
ATOM 1015 N N . SER A 1 135 ? -4.583 9.067 3.010 1.00 78.56 135 SER A N 1
ATOM 1016 C CA . SER A 1 135 ? -4.654 7.642 2.645 1.00 78.56 135 SER A CA 1
ATOM 1017 C C . SER A 1 135 ? -5.801 6.981 3.402 1.00 78.56 135 SER A C 1
ATOM 1019 O O . SER A 1 135 ? -6.007 7.277 4.580 1.00 78.56 135 SER A O 1
ATOM 1021 N N . TYR A 1 136 ? -6.535 6.078 2.758 1.00 89.25 136 TYR A N 1
ATOM 1022 C CA . TYR A 1 136 ? -7.692 5.441 3.376 1.00 89.25 136 TYR A CA 1
ATOM 1023 C C . TYR A 1 136 ? -7.807 3.963 3.017 1.00 89.25 136 TYR A C 1
ATOM 1025 O O . TYR A 1 136 ? -7.255 3.505 2.017 1.00 89.25 136 TYR A O 1
ATOM 1033 N N . ILE A 1 137 ? -8.548 3.227 3.842 1.00 88.44 137 ILE A N 1
ATOM 1034 C CA . ILE A 1 137 ? -9.056 1.896 3.513 1.00 88.44 137 ILE A CA 1
ATOM 1035 C C . ILE A 1 137 ? -10.553 1.839 3.788 1.00 88.44 137 ILE A C 1
ATOM 1037 O O . ILE A 1 137 ? -11.062 2.528 4.672 1.00 88.44 137 ILE A O 1
ATOM 1041 N N . GLU A 1 138 ? -11.253 1.005 3.032 1.00 92.56 138 GLU A N 1
ATOM 1042 C CA . GLU A 1 138 ? -12.665 0.715 3.240 1.00 92.56 138 GLU A CA 1
ATOM 1043 C C . GLU A 1 138 ? -12.832 -0.785 3.504 1.00 92.56 138 GLU A C 1
ATOM 1045 O O . GLU A 1 138 ? -12.333 -1.619 2.749 1.00 92.56 138 GLU A O 1
ATOM 1050 N N . ALA A 1 139 ? -13.506 -1.119 4.601 1.00 91.88 139 ALA A N 1
ATOM 1051 C CA . ALA A 1 139 ? -13.849 -2.488 4.966 1.00 91.88 139 ALA A CA 1
ATOM 1052 C C . ALA A 1 139 ? -15.015 -3.014 4.126 1.00 91.88 139 ALA A C 1
ATOM 1054 O O . ALA A 1 139 ? -15.769 -2.238 3.538 1.00 91.88 139 ALA A O 1
ATOM 1055 N N . THR A 1 140 ? -15.233 -4.328 4.108 1.00 91.25 140 THR A N 1
ATOM 1056 C CA . THR A 1 140 ? -16.428 -4.882 3.450 1.00 91.25 140 THR A CA 1
ATOM 1057 C C . THR A 1 140 ? -17.653 -4.852 4.362 1.00 91.25 140 THR A C 1
ATOM 1059 O O . THR A 1 140 ? -18.782 -4.792 3.870 1.00 91.25 140 THR A O 1
ATOM 1062 N N . GLY A 1 141 ? -17.440 -4.845 5.682 1.00 90.81 141 GLY A N 1
ATOM 1063 C CA . GLY A 1 141 ? -18.488 -4.831 6.699 1.00 90.81 141 GLY A CA 1
ATOM 1064 C C . GLY A 1 141 ? -18.493 -3.593 7.599 1.00 90.81 141 GLY A C 1
ATOM 1065 O O . GLY A 1 141 ? -17.720 -2.648 7.439 1.00 90.81 141 GLY A O 1
ATOM 1066 N N . ASN A 1 142 ? -19.379 -3.620 8.596 1.00 93.12 142 ASN A N 1
ATOM 1067 C CA . ASN A 1 142 ? -19.545 -2.552 9.585 1.00 93.12 142 ASN A CA 1
ATOM 1068 C C . ASN A 1 142 ? -18.646 -2.716 10.829 1.00 93.12 142 ASN A C 1
ATOM 1070 O O . ASN A 1 142 ? -18.852 -2.020 11.825 1.00 93.12 142 ASN A O 1
ATOM 1074 N N . VAL A 1 143 ? -17.698 -3.658 10.799 1.00 95.00 143 VAL A N 1
ATOM 1075 C CA . VAL A 1 143 ? -16.787 -3.973 11.908 1.00 95.00 143 VAL A CA 1
ATOM 1076 C C . VAL A 1 143 ? -15.377 -4.172 11.366 1.00 95.00 143 VAL A C 1
ATOM 1078 O O . VAL A 1 143 ? -15.200 -4.911 10.401 1.00 95.00 143 VAL A O 1
ATOM 1081 N N . VAL A 1 144 ? -14.389 -3.558 12.015 1.00 97.06 144 VAL A N 1
ATOM 1082 C CA . VAL A 1 144 ? -12.964 -3.811 11.765 1.00 97.06 144 VAL A CA 1
ATOM 1083 C C . VAL A 1 144 ? -12.198 -3.959 13.071 1.00 97.06 144 VAL A C 1
ATOM 1085 O O . VAL A 1 144 ? -12.501 -3.295 14.067 1.00 97.06 144 VAL A O 1
ATOM 1088 N N . THR A 1 145 ? -11.151 -4.776 13.035 1.00 97.75 145 THR A N 1
ATOM 1089 C CA . THR A 1 145 ? -10.171 -4.887 14.114 1.00 97.75 145 THR A CA 1
ATOM 1090 C C . THR A 1 145 ? -8.853 -4.300 13.641 1.00 97.75 145 THR A C 1
ATOM 1092 O O . THR A 1 145 ? -8.271 -4.754 12.656 1.00 97.75 145 THR A O 1
ATOM 1095 N N . VAL A 1 146 ? -8.354 -3.305 14.366 1.00 98.06 146 VAL A N 1
ATOM 1096 C CA . VAL A 1 146 ? -7.029 -2.722 14.153 1.00 98.06 146 VAL A CA 1
ATOM 1097 C C . VAL A 1 146 ? -6.100 -3.228 15.248 1.00 98.06 146 VAL A C 1
ATOM 1099 O O . VAL A 1 146 ? -6.454 -3.204 16.423 1.00 98.06 146 VAL A O 1
ATOM 1102 N N . ASN A 1 147 ? -4.906 -3.687 14.888 1.00 98.00 147 ASN A N 1
ATOM 1103 C CA . ASN A 1 147 ? -3.914 -4.174 15.838 1.00 98.00 147 ASN A CA 1
ATOM 1104 C C . ASN A 1 147 ? -2.562 -3.502 15.601 1.00 98.00 147 ASN A C 1
ATOM 1106 O O . ASN A 1 147 ? -1.938 -3.717 14.566 1.00 98.00 147 ASN A O 1
ATOM 1110 N N . PHE A 1 148 ? -2.110 -2.707 16.567 1.00 98.31 148 PHE A N 1
ATOM 1111 C CA . PHE A 1 148 ? -0.796 -2.078 16.546 1.00 98.31 148 PHE A CA 1
ATOM 1112 C C . PHE A 1 148 ? 0.186 -2.893 17.380 1.00 98.31 148 PHE A C 1
ATOM 1114 O O . PHE A 1 148 ? -0.055 -3.101 18.571 1.00 98.31 148 PHE A O 1
ATOM 1121 N N . ARG A 1 149 ? 1.268 -3.356 16.750 1.00 97.69 149 ARG A N 1
ATOM 1122 C CA . ARG A 1 149 ? 2.329 -4.130 17.398 1.00 97.69 149 ARG A CA 1
ATOM 1123 C C . ARG A 1 149 ? 3.682 -3.492 17.151 1.00 97.69 149 ARG A C 1
ATOM 1125 O O . ARG A 1 149 ? 3.988 -3.197 15.996 1.00 97.69 149 ARG A O 1
ATOM 1132 N N . THR A 1 150 ? 4.459 -3.340 18.214 1.00 97.75 150 THR A N 1
ATOM 1133 C CA . THR A 1 150 ? 5.819 -2.798 18.154 1.00 97.75 150 THR A CA 1
ATOM 1134 C C . THR A 1 150 ? 6.838 -3.825 18.612 1.00 97.75 150 THR A C 1
ATOM 1136 O O . THR A 1 150 ? 6.483 -4.789 19.300 1.00 97.75 150 THR A O 1
ATOM 1139 N N . ASP A 1 151 ? 8.083 -3.662 18.172 1.00 95.19 151 ASP A N 1
ATOM 1140 C CA . ASP A 1 151 ? 9.192 -4.489 18.642 1.00 95.19 151 ASP A CA 1
ATOM 1141 C C . ASP A 1 151 ? 9.839 -3.912 19.916 1.00 95.19 151 ASP A C 1
ATOM 1143 O O . ASP A 1 151 ? 9.253 -3.062 20.590 1.00 95.19 151 ASP A O 1
ATOM 1147 N N . ASN A 1 152 ? 11.009 -4.424 20.306 1.00 95.06 152 ASN A N 1
ATOM 1148 C CA . ASN A 1 152 ? 11.679 -4.045 21.549 1.00 95.06 152 ASN A CA 1
ATOM 1149 C C . ASN A 1 152 ? 12.576 -2.795 21.428 1.00 95.06 152 ASN A C 1
ATOM 1151 O O . ASN A 1 152 ? 13.182 -2.376 22.423 1.00 95.06 152 ASN A O 1
ATOM 1155 N N . THR A 1 153 ? 12.685 -2.186 20.246 1.00 91.75 153 THR A N 1
ATOM 1156 C CA . THR A 1 153 ? 13.532 -1.020 19.972 1.00 91.75 153 THR A CA 1
ATOM 1157 C C . THR A 1 153 ? 12.797 0.049 19.159 1.00 91.75 153 THR A C 1
ATOM 1159 O O . THR A 1 153 ? 11.596 -0.027 18.990 1.00 91.75 153 THR A O 1
ATOM 1162 N N . VAL A 1 154 ? 13.524 1.122 18.815 1.00 89.00 154 VAL A N 1
ATOM 1163 C CA . VAL A 1 154 ? 13.177 2.196 17.863 1.00 89.00 154 VAL A CA 1
ATOM 1164 C C . VAL A 1 154 ? 11.684 2.531 17.730 1.00 89.00 154 VAL A C 1
ATOM 1166 O O . VAL A 1 154 ? 10.923 1.856 17.062 1.00 89.00 154 VAL A O 1
ATOM 1169 N N . ASN A 1 155 ? 11.293 3.700 18.230 1.00 91.50 155 ASN A N 1
ATOM 1170 C CA . ASN A 1 155 ? 9.930 4.205 18.072 1.00 91.50 155 ASN A CA 1
ATOM 1171 C C . ASN A 1 155 ? 9.868 5.607 17.463 1.00 91.50 155 ASN A C 1
ATOM 1173 O O . ASN A 1 155 ? 10.827 6.396 17.484 1.00 91.50 155 ASN A O 1
ATOM 1177 N N . ASP A 1 156 ? 8.680 5.935 16.966 1.00 93.31 156 ASP A N 1
ATOM 1178 C CA . ASP A 1 156 ? 8.351 7.213 16.351 1.00 93.31 156 ASP A CA 1
ATOM 1179 C C . ASP A 1 156 ? 7.071 7.823 16.961 1.00 93.31 156 ASP A C 1
ATOM 1181 O O . ASP A 1 156 ? 6.549 7.358 17.977 1.00 93.31 156 ASP A O 1
ATOM 1185 N N . VAL A 1 157 ? 6.586 8.921 16.385 1.00 92.00 157 VAL A N 1
ATOM 1186 C CA . VAL A 1 157 ? 5.434 9.684 16.884 1.00 92.00 157 VAL A CA 1
ATOM 1187 C C . VAL A 1 157 ? 4.118 8.905 16.824 1.00 92.00 157 VAL A C 1
ATOM 1189 O O . VAL A 1 157 ? 3.195 9.229 17.563 1.00 92.00 157 VAL A O 1
ATOM 1192 N N . GLY A 1 158 ? 4.025 7.864 15.994 1.00 96.25 158 GLY A N 1
ATOM 1193 C CA . GLY A 1 158 ? 2.871 6.975 15.908 1.00 96.25 158 GLY A CA 1
ATOM 1194 C C . GLY A 1 158 ? 1.805 7.444 14.927 1.00 96.25 158 GLY A C 1
ATOM 1195 O O . GLY A 1 158 ? 2.117 7.982 13.865 1.00 96.25 158 GLY A O 1
ATOM 1196 N N . PHE A 1 159 ? 0.532 7.197 15.241 1.00 97.19 159 PHE A N 1
ATOM 1197 C CA . PHE A 1 159 ? -0.562 7.439 14.301 1.00 97.19 159 PHE A CA 1
ATOM 1198 C C . PHE A 1 159 ? -1.793 8.106 14.913 1.00 97.19 159 PHE A C 1
ATOM 1200 O O . PHE A 1 159 ? -2.116 7.936 16.089 1.00 97.19 159 PHE A O 1
ATOM 1207 N N . SER A 1 160 ? -2.541 8.783 14.043 1.00 96.31 160 SER A N 1
ATOM 1208 C CA . SER A 1 160 ? -3.926 9.193 14.243 1.00 96.31 160 SER A CA 1
ATOM 1209 C C . SER A 1 160 ? -4.735 8.851 12.996 1.00 96.31 160 SER A C 1
ATOM 1211 O O . SER A 1 160 ? -4.383 9.251 11.885 1.00 96.31 160 SER A O 1
ATOM 1213 N N . ILE A 1 161 ? -5.821 8.106 13.189 1.00 96.62 161 ILE A N 1
ATOM 1214 C CA . ILE A 1 161 ? -6.668 7.587 12.114 1.00 96.62 161 ILE A CA 1
ATOM 1215 C C . ILE A 1 161 ? -8.111 7.940 12.431 1.00 96.62 161 ILE A C 1
ATOM 1217 O O . ILE A 1 161 ? -8.634 7.560 13.479 1.00 96.62 161 ILE A O 1
ATOM 1221 N N . GLN A 1 162 ? -8.751 8.669 11.526 1.00 95.44 162 GLN A N 1
ATOM 1222 C CA . GLN A 1 162 ? -10.179 8.924 11.583 1.00 95.44 162 GLN A CA 1
ATOM 1223 C C . GLN A 1 162 ? -10.940 7.695 11.083 1.00 95.44 162 GLN A C 1
ATOM 1225 O O . GLN A 1 162 ? -10.562 7.106 10.076 1.00 95.44 162 GLN A O 1
ATOM 1230 N N . TYR A 1 163 ? -12.018 7.321 11.766 1.00 95.25 163 TYR A N 1
ATOM 1231 C CA . TYR A 1 163 ? -12.952 6.299 11.307 1.00 95.25 163 TYR A CA 1
ATOM 1232 C C . TYR A 1 163 ? -14.371 6.851 11.221 1.00 95.25 163 TYR A C 1
ATOM 1234 O O . TYR A 1 163 ? -14.748 7.762 11.960 1.00 95.25 163 TYR A O 1
ATOM 1242 N N . GLY A 1 164 ? -15.179 6.263 10.351 1.00 92.44 164 GLY A N 1
ATOM 1243 C CA . GLY A 1 164 ? -16.597 6.574 10.222 1.00 92.44 164 GLY A CA 1
ATOM 1244 C C . GLY A 1 164 ? -17.306 5.578 9.316 1.00 92.44 164 GLY A C 1
ATOM 1245 O O . GLY A 1 164 ? -16.660 4.661 8.794 1.00 92.44 164 GLY A O 1
ATOM 1246 N N . PRO A 1 165 ? -18.624 5.729 9.110 1.00 90.81 165 PRO A N 1
ATOM 1247 C CA . PRO A 1 165 ? -19.278 4.975 8.062 1.00 90.81 165 PRO A CA 1
ATOM 1248 C C . PRO A 1 165 ? -18.789 5.534 6.722 1.00 90.81 165 PRO A C 1
ATOM 1250 O O . PRO A 1 165 ? -18.599 6.748 6.590 1.00 90.81 165 PRO A O 1
ATOM 1253 N N . THR A 1 166 ? -18.642 4.706 5.692 1.00 82.56 166 THR A N 1
ATOM 1254 C CA . THR A 1 166 ? -18.680 5.275 4.347 1.00 82.56 166 THR A CA 1
ATOM 1255 C C . THR A 1 166 ? -20.014 5.977 4.183 1.00 82.56 166 THR A C 1
ATOM 1257 O O . THR A 1 166 ? -21.068 5.401 4.466 1.00 82.56 166 THR A O 1
ATOM 1260 N N . ASN A 1 167 ? -19.965 7.259 3.811 1.00 61.88 167 ASN A N 1
ATOM 1261 C CA . ASN A 1 167 ? -21.162 8.063 3.634 1.00 61.88 167 ASN A CA 1
ATOM 1262 C C . ASN A 1 167 ? -22.137 7.288 2.741 1.00 61.88 167 ASN A C 1
ATOM 1264 O O . ASN A 1 167 ? -21.882 7.089 1.553 1.00 61.88 167 ASN A O 1
ATOM 1268 N N . ALA A 1 168 ? -23.272 6.875 3.312 1.00 47.75 168 ALA A N 1
ATOM 1269 C CA . ALA A 1 168 ? -24.427 6.358 2.587 1.00 47.75 168 ALA A CA 1
ATOM 1270 C C . ALA A 1 168 ? -25.137 7.519 1.860 1.00 47.75 168 ALA A C 1
ATOM 1272 O O . ALA A 1 168 ? -26.307 7.819 2.073 1.00 47.75 168 ALA A O 1
ATOM 1273 N N . GLN A 1 169 ? -24.366 8.220 1.036 1.00 36.91 169 GLN A N 1
ATOM 1274 C CA . GLN A 1 169 ? -24.755 9.182 0.016 1.00 36.91 169 GLN A CA 1
ATOM 1275 C C . GLN A 1 169 ? -23.761 9.018 -1.145 1.00 36.91 169 GLN A C 1
ATOM 1277 O O . GLN A 1 169 ? -23.160 9.970 -1.620 1.00 36.91 169 GLN A O 1
ATOM 1282 N N . PHE A 1 170 ? -23.582 7.783 -1.611 1.00 42.59 170 PHE A N 1
ATOM 1283 C CA . PHE A 1 170 ? -23.508 7.577 -3.048 1.00 42.59 170 PHE A CA 1
ATOM 1284 C C . PHE A 1 170 ? -24.935 7.258 -3.500 1.00 42.59 170 PHE A C 1
ATOM 1286 O O . PHE A 1 170 ? -25.279 6.115 -3.792 1.00 42.59 170 PHE A O 1
ATOM 1293 N N . THR A 1 171 ? -25.787 8.287 -3.589 1.00 36.81 171 THR A N 1
ATOM 1294 C CA . THR A 1 171 ? -26.584 8.339 -4.816 1.00 36.81 171 THR A CA 1
ATOM 1295 C C . THR A 1 171 ? -25.567 8.280 -5.942 1.00 36.81 171 THR A C 1
ATOM 1297 O O . THR A 1 171 ? -24.477 8.836 -5.830 1.00 36.81 171 THR A O 1
ATOM 1300 N N . SER A 1 172 ? -25.856 7.502 -6.966 1.00 37.25 172 SER A N 1
ATOM 1301 C CA . SER A 1 172 ? -24.968 7.253 -8.087 1.00 37.25 172 SER A CA 1
ATOM 1302 C C . SER A 1 172 ? -24.669 8.539 -8.873 1.00 37.25 172 SER A C 1
ATOM 1304 O O . SER A 1 172 ? -25.073 8.680 -10.016 1.00 37.25 172 SER A O 1
ATOM 1306 N N . THR A 1 173 ? -23.923 9.486 -8.314 1.00 36.28 173 THR A N 1
ATOM 1307 C CA . THR A 1 173 ? -22.938 10.208 -9.093 1.00 36.28 173 THR A CA 1
ATOM 1308 C C . THR A 1 173 ? -21.775 9.249 -9.219 1.00 36.28 173 THR A C 1
ATOM 1310 O O . THR A 1 173 ? -20.886 9.186 -8.373 1.00 36.28 173 THR A O 1
ATOM 1313 N N . THR A 1 174 ? -21.815 8.450 -10.281 1.00 37.91 174 THR A N 1
ATOM 1314 C CA . THR A 1 174 ? -20.607 8.043 -10.987 1.00 37.91 174 THR A CA 1
ATOM 1315 C C . THR A 1 174 ? -19.760 9.293 -11.224 1.00 37.91 174 THR A C 1
ATOM 1317 O O . THR A 1 174 ? -19.788 9.875 -12.304 1.00 37.91 174 THR A O 1
ATOM 1320 N N . THR A 1 175 ? -18.961 9.706 -10.241 1.00 47.44 175 THR A N 1
ATOM 1321 C CA . THR A 1 175 ? -17.637 10.207 -10.577 1.00 47.44 175 THR A CA 1
ATOM 1322 C C . THR A 1 175 ? -16.932 8.954 -11.046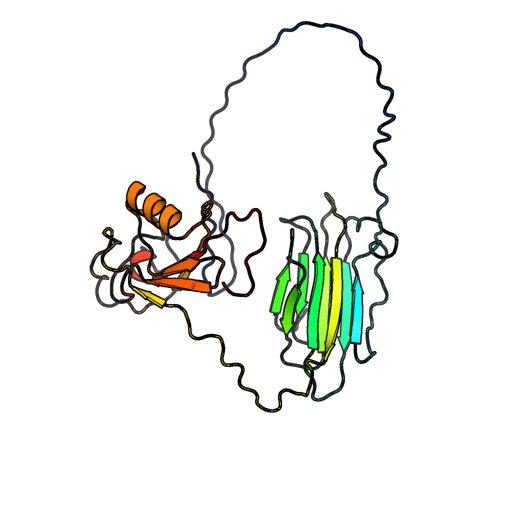 1.00 47.44 175 THR A C 1
ATOM 1324 O O . THR A 1 175 ? -16.405 8.183 -10.244 1.00 47.44 175 THR A O 1
ATOM 1327 N N . ALA A 1 176 ? -17.090 8.655 -12.338 1.00 48.66 176 ALA A N 1
ATOM 1328 C CA . ALA A 1 176 ? -16.322 7.614 -12.984 1.00 48.66 176 ALA A CA 1
ATOM 1329 C C . ALA A 1 176 ? -14.885 7.769 -12.487 1.00 48.66 176 ALA A C 1
ATOM 1331 O O . ALA A 1 176 ? -14.393 8.903 -12.426 1.00 48.66 176 ALA A O 1
ATOM 1332 N N . LYS A 1 177 ? -14.234 6.660 -12.098 1.00 44.72 177 LYS A N 1
ATOM 1333 C CA . LYS A 1 177 ? -12.772 6.642 -11.995 1.00 44.72 177 LYS A CA 1
ATOM 1334 C C . LYS A 1 177 ? -12.282 7.454 -13.197 1.00 44.72 177 LYS A C 1
ATOM 1336 O O . LYS A 1 177 ? -12.722 7.110 -14.303 1.00 44.72 177 LYS A O 1
ATOM 1341 N N . PRO A 1 178 ? -11.522 8.554 -13.003 1.00 55.41 178 PRO A N 1
ATOM 1342 C CA . PRO A 1 178 ? -11.042 9.336 -14.128 1.00 55.41 178 PRO A CA 1
ATOM 1343 C C . PRO A 1 178 ? -10.509 8.350 -15.163 1.00 55.41 178 PRO A C 1
ATOM 1345 O O . PRO A 1 178 ? -9.852 7.381 -14.755 1.00 55.41 178 PRO A O 1
ATOM 1348 N N . PRO A 1 179 ? -10.891 8.485 -16.444 1.00 66.94 179 PRO A N 1
ATOM 1349 C CA . PRO A 1 179 ? -10.480 7.522 -17.451 1.00 66.94 179 PRO A CA 1
ATOM 1350 C C . PRO A 1 179 ? -8.974 7.318 -17.323 1.00 66.94 179 PRO A C 1
ATOM 1352 O O . PRO A 1 179 ? -8.237 8.294 -17.162 1.00 66.94 179 PRO A O 1
ATOM 1355 N N . LEU A 1 180 ? -8.546 6.051 -17.310 1.00 73.56 180 LEU A N 1
ATOM 1356 C CA . LEU A 1 180 ? -7.128 5.722 -17.227 1.00 73.56 180 LEU A CA 1
ATOM 1357 C C . LEU A 1 180 ? -6.406 6.515 -18.313 1.00 73.56 180 LEU A C 1
ATOM 1359 O O . LEU A 1 180 ? -6.748 6.407 -19.492 1.00 73.56 180 LEU A O 1
ATOM 1363 N N . GLN A 1 181 ? -5.446 7.339 -17.904 1.00 86.94 181 GLN A N 1
ATOM 1364 C CA . GLN A 1 181 ? -4.632 8.095 -18.840 1.00 86.94 181 GLN A CA 1
ATOM 1365 C C . GLN A 1 181 ? -3.559 7.159 -19.368 1.00 86.94 181 GLN A C 1
ATOM 1367 O O . GLN A 1 181 ? -2.477 7.051 -18.804 1.00 86.94 181 GLN A O 1
ATOM 1372 N N . PHE A 1 182 ? -3.923 6.415 -20.404 1.00 91.19 182 PHE A N 1
ATOM 1373 C CA . PHE A 1 182 ? -3.045 5.451 -21.034 1.00 91.19 182 PHE A CA 1
ATOM 1374 C C . PHE A 1 182 ? -2.281 6.110 -22.177 1.00 91.19 182 PHE A C 1
ATOM 1376 O O . PHE A 1 182 ? -2.882 6.738 -23.050 1.00 91.19 182 PHE A O 1
ATOM 1383 N N . VAL A 1 183 ? -0.965 5.956 -22.175 1.00 93.38 183 VAL A N 1
ATOM 1384 C CA . VAL A 1 183 ? -0.069 6.464 -23.209 1.00 93.38 183 VAL A CA 1
ATOM 1385 C C . VAL A 1 183 ? 0.678 5.277 -23.802 1.00 93.38 183 VAL A C 1
ATOM 1387 O O . VAL A 1 183 ? 1.284 4.486 -23.082 1.00 93.38 183 VAL A O 1
ATOM 1390 N N . ASP A 1 184 ? 0.609 5.129 -25.120 1.00 94.12 184 ASP A N 1
ATOM 1391 C CA . ASP A 1 184 ? 1.300 4.057 -25.833 1.00 94.12 184 ASP A CA 1
ATOM 1392 C C . ASP A 1 184 ? 2.750 4.469 -26.115 1.00 94.12 184 ASP A C 1
ATOM 1394 O O . ASP A 1 184 ? 2.983 5.397 -26.887 1.00 94.12 184 ASP A O 1
ATOM 1398 N N . TRP A 1 185 ? 3.700 3.800 -25.461 1.00 95.81 185 TRP A N 1
ATOM 1399 C CA . TRP A 1 185 ? 5.154 3.969 -25.595 1.00 95.81 185 TRP A CA 1
ATOM 1400 C C . TRP A 1 185 ? 5.826 2.676 -26.081 1.00 95.81 185 TRP A C 1
ATOM 1402 O O . TRP A 1 185 ? 7.024 2.453 -25.868 1.00 95.81 185 TRP A O 1
ATOM 1412 N N . ARG A 1 186 ? 5.071 1.791 -26.744 1.00 93.62 186 ARG A N 1
ATOM 1413 C CA . ARG A 1 186 ? 5.611 0.522 -27.254 1.00 93.62 186 ARG A CA 1
ATOM 1414 C C . ARG A 1 186 ? 6.686 0.707 -28.324 1.00 93.62 186 ARG A C 1
ATOM 1416 O O . ARG A 1 186 ? 7.494 -0.191 -28.531 1.00 93.62 186 ARG A O 1
ATOM 1423 N N . ASP A 1 187 ? 6.734 1.867 -28.969 1.00 91.00 187 ASP A N 1
ATOM 1424 C CA . ASP A 1 187 ? 7.787 2.262 -29.906 1.00 91.00 187 ASP A CA 1
ATOM 1425 C C . ASP A 1 187 ? 9.095 2.701 -29.220 1.00 91.00 187 ASP A C 1
ATOM 1427 O O . ASP A 1 187 ? 10.133 2.769 -29.878 1.00 91.00 187 ASP A O 1
ATOM 1431 N N . GLN A 1 188 ? 9.076 2.954 -27.907 1.00 88.56 188 GLN A N 1
ATOM 1432 C CA . GLN A 1 188 ? 10.241 3.419 -27.146 1.00 88.56 188 GLN A CA 1
ATOM 1433 C C . GLN A 1 188 ? 10.961 2.299 -26.378 1.00 88.56 188 GLN A C 1
ATOM 1435 O O . GLN A 1 188 ? 12.128 2.452 -26.015 1.00 88.56 188 GLN A O 1
ATOM 1440 N N . SER A 1 189 ? 10.300 1.163 -26.116 1.00 85.81 189 SER A N 1
ATOM 1441 C CA . SER A 1 189 ? 10.924 0.019 -25.440 1.00 85.81 189 SER A CA 1
ATOM 1442 C C . SER A 1 189 ? 11.534 -0.960 -26.438 1.00 85.81 189 SER A C 1
ATOM 1444 O O . SER A 1 189 ? 10.836 -1.552 -27.258 1.00 85.81 189 SER A O 1
ATOM 1446 N N . ILE A 1 190 ? 12.845 -1.174 -26.340 1.00 88.75 190 ILE A N 1
ATOM 1447 C CA . ILE A 1 190 ? 13.599 -1.986 -27.313 1.00 88.75 190 ILE A CA 1
ATOM 1448 C C . ILE A 1 190 ? 14.055 -3.349 -26.776 1.00 88.75 190 ILE A C 1
ATOM 1450 O O . ILE A 1 190 ? 14.518 -4.187 -27.543 1.00 88.75 190 ILE A O 1
ATOM 1454 N N . TYR A 1 191 ? 13.930 -3.593 -25.469 1.00 92.69 191 TYR A N 1
ATOM 1455 C CA . TYR A 1 191 ? 14.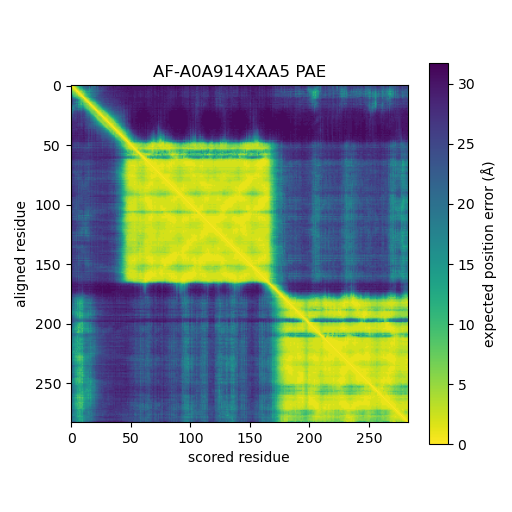386 -4.834 -24.837 1.00 92.69 191 TYR A CA 1
ATOM 1456 C C . TYR A 1 191 ? 13.220 -5.781 -24.589 1.00 92.69 191 TYR A C 1
ATOM 1458 O O . TYR A 1 191 ? 12.782 -5.942 -23.459 1.00 92.69 191 TYR A O 1
ATOM 1466 N N . TRP A 1 192 ? 12.704 -6.428 -25.622 1.00 95.06 192 TRP A N 1
ATOM 1467 C CA . TRP A 1 192 ? 11.653 -7.438 -25.487 1.00 95.06 192 TRP A CA 1
ATOM 1468 C C . TRP A 1 192 ? 11.785 -8.490 -26.585 1.00 95.06 192 TRP A C 1
ATOM 1470 O O . TRP A 1 192 ? 12.510 -8.301 -27.562 1.00 95.06 192 TRP A O 1
ATOM 1480 N N . ASN A 1 193 ? 11.109 -9.622 -26.414 1.00 94.38 193 ASN A N 1
ATOM 1481 C CA . ASN A 1 193 ? 11.007 -10.652 -27.446 1.00 94.38 193 ASN A CA 1
ATOM 1482 C C . ASN A 1 193 ? 9.721 -11.468 -27.274 1.00 94.38 193 ASN A C 1
ATOM 1484 O O . ASN A 1 193 ? 9.004 -11.298 -26.289 1.00 94.38 193 ASN A O 1
ATOM 1488 N N . ASP A 1 194 ? 9.445 -12.380 -28.205 1.00 93.81 194 ASP A N 1
ATOM 1489 C CA . ASP A 1 194 ? 8.289 -13.271 -28.099 1.00 93.81 194 ASP A CA 1
ATOM 1490 C C . ASP A 1 194 ? 8.370 -14.124 -26.831 1.00 93.81 194 ASP A C 1
ATOM 1492 O O . ASP A 1 194 ? 9.424 -14.672 -26.487 1.00 93.81 194 ASP A O 1
ATOM 1496 N N . ARG A 1 195 ? 7.245 -14.243 -26.128 1.00 90.62 195 ARG A N 1
ATOM 1497 C CA . ARG A 1 195 ? 7.136 -15.101 -24.951 1.00 90.62 195 ARG A CA 1
ATOM 1498 C C . ARG A 1 195 ? 7.223 -16.577 -25.384 1.00 90.62 195 ARG A C 1
ATOM 1500 O O . ARG A 1 195 ? 6.653 -16.936 -26.417 1.00 90.62 195 ARG A O 1
ATOM 1507 N N . PRO A 1 196 ? 7.923 -17.454 -24.642 1.00 86.56 196 PRO A N 1
ATOM 1508 C CA . PRO A 1 196 ? 7.980 -18.866 -25.003 1.00 86.56 196 PRO A CA 1
ATOM 1509 C C . PRO A 1 196 ? 6.585 -19.500 -24.933 1.00 86.56 196 PRO A C 1
ATOM 1511 O O . PRO A 1 196 ? 5.895 -19.426 -23.921 1.00 86.56 196 PRO A O 1
ATOM 1514 N N . SER A 1 197 ? 6.157 -20.118 -26.033 1.00 70.06 197 SER A N 1
ATOM 1515 C CA . SER A 1 197 ? 4.833 -20.733 -26.144 1.00 70.06 197 SER A CA 1
ATOM 1516 C C . SER A 1 197 ? 4.765 -22.104 -25.450 1.00 70.06 197 SER A C 1
ATOM 1518 O O . SER A 1 197 ? 5.668 -22.917 -25.667 1.00 70.06 197 SER A O 1
ATOM 1520 N N . PRO A 1 198 ? 3.655 -22.449 -24.763 1.00 57.22 198 PRO A N 1
ATOM 1521 C CA . PRO A 1 198 ? 2.598 -21.574 -24.259 1.00 57.22 198 PRO A CA 1
ATOM 1522 C C . PRO A 1 198 ? 2.861 -21.212 -22.794 1.00 57.22 198 PRO A C 1
ATOM 1524 O O . PRO A 1 198 ? 3.045 -22.094 -21.954 1.00 57.22 198 PRO A O 1
ATOM 1527 N N . THR A 1 199 ? 2.795 -19.931 -22.456 1.00 65.75 199 THR A N 1
ATOM 1528 C CA . THR A 1 199 ? 2.742 -19.523 -21.055 1.00 65.75 199 THR A CA 1
ATOM 1529 C C . THR A 1 199 ? 1.593 -18.556 -20.836 1.00 65.75 199 THR A C 1
ATOM 1531 O O . THR A 1 199 ? 1.590 -17.427 -21.323 1.00 65.75 199 THR A O 1
ATOM 1534 N N . ASP A 1 200 ? 0.599 -19.006 -20.071 1.00 80.25 200 ASP A N 1
ATOM 1535 C CA . ASP A 1 200 ? -0.336 -18.086 -19.435 1.00 80.25 200 ASP A CA 1
ATOM 1536 C C . ASP A 1 200 ? 0.451 -17.107 -18.547 1.00 80.25 200 ASP A C 1
ATOM 1538 O O . ASP A 1 200 ? 1.537 -17.416 -18.036 1.00 80.25 200 ASP A O 1
ATOM 1542 N N . ILE A 1 201 ? -0.094 -15.914 -18.329 1.00 84.94 201 ILE A N 1
ATOM 1543 C CA . ILE A 1 201 ? 0.455 -14.996 -17.332 1.00 84.94 201 ILE A CA 1
ATOM 1544 C C . ILE A 1 201 ? 0.057 -15.504 -15.944 1.00 84.94 201 ILE A C 1
ATOM 1546 O O . ILE A 1 201 ? -1.122 -15.583 -15.605 1.00 84.94 201 ILE A O 1
ATOM 1550 N N . HIS A 1 202 ? 1.053 -15.830 -15.125 1.00 83.12 202 HIS A N 1
ATOM 1551 C CA . HIS A 1 202 ? 0.875 -16.402 -13.789 1.00 83.12 202 HIS A CA 1
ATOM 1552 C C . HIS A 1 202 ? 1.169 -15.411 -12.661 1.00 83.12 202 HIS A C 1
ATOM 1554 O O . HIS A 1 202 ? 0.802 -15.665 -11.510 1.00 83.12 202 HIS A O 1
ATOM 1560 N N . ALA A 1 203 ? 1.839 -14.298 -12.967 1.00 84.19 203 ALA A N 1
ATOM 1561 C CA . ALA A 1 203 ? 2.260 -13.331 -11.967 1.00 84.19 203 ALA A CA 1
ATOM 1562 C C . ALA A 1 203 ? 2.250 -11.888 -12.482 1.00 84.19 203 ALA A C 1
ATOM 1564 O O . ALA A 1 203 ? 2.469 -11.611 -13.659 1.00 84.19 203 ALA A O 1
ATOM 1565 N N . ILE A 1 204 ? 2.067 -10.966 -11.541 1.00 87.19 204 ILE A N 1
ATOM 1566 C CA . ILE A 1 204 ? 2.394 -9.552 -11.703 1.00 87.19 204 ILE A CA 1
ATOM 1567 C C . ILE A 1 204 ? 3.611 -9.283 -10.824 1.00 87.19 204 ILE A C 1
ATOM 1569 O O . ILE A 1 204 ? 3.612 -9.647 -9.641 1.00 87.19 204 ILE A O 1
ATOM 1573 N N . VAL A 1 205 ? 4.638 -8.666 -11.403 1.00 85.81 205 VAL A N 1
ATOM 1574 C CA . VAL A 1 205 ? 5.847 -8.251 -10.691 1.00 85.81 205 VAL A CA 1
ATOM 1575 C C . VAL A 1 205 ? 5.831 -6.737 -10.583 1.00 85.81 205 VAL A C 1
ATOM 1577 O O . VAL A 1 205 ? 5.933 -6.033 -11.584 1.00 85.81 205 VAL A O 1
ATOM 1580 N N . LEU A 1 206 ? 5.683 -6.248 -9.354 1.00 89.00 206 LEU A N 1
ATOM 1581 C CA . LEU A 1 206 ? 5.713 -4.822 -9.063 1.00 89.00 206 LEU A CA 1
ATOM 1582 C C . LEU A 1 206 ? 7.121 -4.394 -8.660 1.00 89.00 206 LEU A C 1
ATOM 1584 O O . LEU A 1 206 ? 7.727 -5.001 -7.769 1.00 89.00 206 LEU A O 1
ATOM 1588 N N . HIS A 1 207 ? 7.577 -3.326 -9.297 1.00 85.88 207 HIS A N 1
ATOM 1589 C CA . HIS A 1 207 ? 8.801 -2.599 -9.011 1.00 85.88 207 HIS A CA 1
ATOM 1590 C C . HIS A 1 207 ? 8.456 -1.153 -8.646 1.00 85.88 207 HIS A C 1
ATOM 1592 O O . HIS A 1 207 ? 7.382 -0.653 -8.989 1.00 85.88 207 HIS A O 1
ATOM 1598 N N . HIS A 1 208 ? 9.360 -0.488 -7.935 1.00 82.94 208 HIS A N 1
ATOM 1599 C CA . HIS A 1 208 ? 9.332 0.961 -7.817 1.00 82.94 208 HIS A CA 1
ATOM 1600 C C . HIS A 1 208 ? 10.721 1.516 -8.104 1.00 82.94 208 HIS A C 1
ATOM 1602 O O . HIS A 1 208 ? 11.741 0.851 -7.875 1.00 82.94 208 HIS A O 1
ATOM 1608 N N . THR A 1 209 ? 10.742 2.754 -8.574 1.00 76.81 209 THR A N 1
ATOM 1609 C CA . THR A 1 209 ? 11.959 3.380 -9.077 1.00 76.81 209 THR A CA 1
ATOM 1610 C C . THR A 1 209 ? 12.701 4.105 -7.956 1.00 76.81 209 THR A C 1
ATOM 1612 O O . THR A 1 209 ? 12.334 4.048 -6.785 1.00 76.81 209 THR A O 1
ATOM 1615 N N . VAL A 1 210 ? 13.805 4.770 -8.286 1.00 73.44 210 VAL A N 1
ATOM 1616 C CA . VAL A 1 210 ? 14.336 5.875 -7.460 1.00 73.44 210 VAL A CA 1
ATOM 1617 C C . VAL A 1 210 ? 14.147 7.209 -8.204 1.00 73.44 210 VAL A C 1
ATOM 1619 O O . VAL A 1 210 ? 14.576 8.268 -7.756 1.00 73.44 210 VAL A O 1
ATOM 1622 N N . ASP A 1 211 ? 13.479 7.156 -9.356 1.00 73.31 211 ASP A N 1
ATOM 1623 C CA . ASP A 1 211 ? 13.369 8.247 -10.311 1.00 73.31 211 ASP A CA 1
ATOM 1624 C C . ASP A 1 211 ? 12.119 9.088 -10.057 1.00 73.31 211 ASP A C 1
ATOM 1626 O O . ASP A 1 211 ? 11.164 8.675 -9.395 1.00 73.31 211 ASP A O 1
ATOM 1630 N N . LEU A 1 212 ? 12.123 10.300 -10.611 1.00 77.69 212 LEU A N 1
ATOM 1631 C CA . LEU A 1 212 ? 11.066 11.282 -10.379 1.00 77.69 212 LEU A CA 1
ATOM 1632 C C . LEU A 1 212 ? 10.009 11.330 -11.495 1.00 77.69 212 LEU A C 1
ATOM 1634 O O . LEU A 1 212 ? 8.954 11.921 -11.268 1.00 77.69 212 LEU A O 1
ATOM 1638 N N . THR A 1 213 ? 10.266 10.731 -12.666 1.00 87.81 213 THR A N 1
ATOM 1639 C CA . THR A 1 213 ? 9.377 10.769 -13.847 1.00 87.81 213 THR A CA 1
ATOM 1640 C C . THR A 1 213 ? 9.402 9.457 -14.631 1.00 87.81 213 THR A C 1
ATOM 1642 O O . THR A 1 213 ? 10.387 8.718 -14.573 1.00 87.81 213 THR A O 1
ATOM 1645 N N . ALA A 1 214 ? 8.354 9.198 -15.421 1.00 90.31 214 ALA A N 1
ATOM 1646 C CA . ALA A 1 214 ? 8.292 8.014 -16.285 1.00 90.31 214 ALA A CA 1
ATOM 1647 C C . ALA A 1 214 ? 9.410 7.979 -17.346 1.00 90.31 214 ALA A C 1
ATOM 1649 O O . ALA A 1 214 ? 9.967 6.917 -17.618 1.00 90.31 214 ALA A O 1
ATOM 1650 N N . GLN A 1 215 ? 9.793 9.137 -17.897 1.00 91.38 215 GLN A N 1
ATOM 1651 C CA . GLN A 1 215 ? 10.890 9.225 -18.868 1.00 91.38 215 GLN A CA 1
ATOM 1652 C C . GLN A 1 215 ? 12.240 8.848 -18.246 1.00 91.38 215 GLN A C 1
ATOM 1654 O O . GLN A 1 215 ? 12.981 8.060 -18.822 1.00 91.38 215 GLN A O 1
ATOM 1659 N N . ALA A 1 216 ? 12.551 9.362 -17.051 1.00 87.31 216 ALA A N 1
ATOM 1660 C CA . ALA A 1 216 ? 13.803 9.027 -16.371 1.00 87.31 216 ALA A CA 1
ATOM 1661 C C . ALA A 1 216 ? 13.882 7.523 -16.057 1.00 87.31 216 ALA A C 1
ATOM 1663 O O . ALA A 1 216 ? 14.932 6.900 -16.211 1.00 87.31 216 ALA A O 1
ATOM 1664 N N . THR A 1 217 ? 12.747 6.929 -15.687 1.00 91.12 217 THR A N 1
ATOM 1665 C CA . THR A 1 217 ? 12.613 5.484 -15.501 1.00 91.12 217 THR A CA 1
ATOM 1666 C C . THR A 1 217 ? 12.864 4.704 -16.789 1.00 91.12 217 THR A C 1
ATOM 1668 O O . THR A 1 217 ? 13.612 3.727 -16.770 1.00 91.12 217 THR A O 1
ATOM 1671 N N . LEU A 1 218 ? 12.292 5.136 -17.916 1.00 92.62 218 LEU A N 1
ATOM 1672 C CA . LEU A 1 218 ? 12.551 4.529 -19.221 1.00 92.62 218 LEU A CA 1
ATOM 1673 C C . LEU A 1 218 ? 14.041 4.582 -19.584 1.00 92.62 218 LEU A C 1
ATOM 1675 O O . LEU A 1 218 ? 14.626 3.555 -19.933 1.00 92.62 218 LEU A O 1
ATOM 1679 N N . ASP A 1 219 ? 14.672 5.746 -19.438 1.00 88.44 219 ASP A N 1
ATOM 1680 C CA . ASP A 1 219 ? 16.094 5.928 -19.734 1.00 88.44 219 ASP A CA 1
ATOM 1681 C C . ASP A 1 219 ? 16.960 5.003 -18.859 1.00 88.44 219 ASP A C 1
ATOM 1683 O O . ASP A 1 219 ? 17.905 4.367 -19.337 1.00 88.44 219 ASP A O 1
ATOM 1687 N N . ALA A 1 220 ? 16.620 4.867 -17.573 1.00 88.25 220 ALA A N 1
ATOM 1688 C CA . ALA A 1 220 ? 17.303 3.965 -16.651 1.00 88.25 220 ALA A CA 1
ATOM 1689 C C . ALA A 1 220 ? 17.148 2.485 -17.046 1.00 88.25 220 ALA A C 1
ATOM 1691 O O . ALA A 1 220 ? 18.117 1.725 -16.952 1.00 88.25 220 ALA A O 1
ATOM 1692 N N . LEU A 1 221 ? 15.963 2.071 -17.505 1.00 91.06 221 LEU A N 1
ATOM 1693 C CA . LEU A 1 221 ? 15.713 0.714 -18.001 1.00 91.06 221 LEU A CA 1
ATOM 1694 C C . LEU A 1 221 ? 16.525 0.430 -19.270 1.00 91.06 221 LEU A C 1
ATOM 1696 O O . LEU A 1 221 ? 17.237 -0.576 -19.322 1.00 91.06 221 LEU A O 1
ATOM 1700 N N . ILE A 1 222 ? 16.505 1.345 -20.244 1.00 89.62 222 ILE A N 1
ATOM 1701 C CA . ILE A 1 222 ? 17.249 1.208 -21.505 1.00 89.62 222 ILE A CA 1
ATOM 1702 C C . ILE A 1 222 ? 18.752 1.097 -21.241 1.00 89.62 222 ILE A C 1
ATOM 1704 O O . ILE A 1 222 ? 19.403 0.182 -21.746 1.00 89.62 222 ILE A O 1
ATOM 1708 N N . ASN A 1 223 ? 19.300 1.969 -20.390 1.00 89.56 223 ASN A N 1
ATOM 1709 C CA . ASN A 1 223 ? 20.720 1.949 -20.025 1.00 89.56 223 ASN A CA 1
ATOM 1710 C C . ASN A 1 223 ? 21.150 0.628 -19.367 1.00 89.56 223 ASN A C 1
ATOM 1712 O O . ASN A 1 223 ? 22.325 0.258 -19.392 1.00 89.56 223 ASN A O 1
ATOM 1716 N N . ARG A 1 224 ? 20.201 -0.100 -18.773 1.00 84.38 224 ARG A N 1
ATOM 1717 C CA . ARG A 1 224 ? 20.428 -1.375 -18.089 1.00 84.38 224 ARG A CA 1
ATOM 1718 C C . ARG A 1 224 ? 20.049 -2.590 -18.927 1.00 84.38 224 ARG A C 1
ATOM 1720 O O . ARG A 1 224 ? 20.200 -3.701 -18.429 1.00 84.38 224 ARG A O 1
ATOM 1727 N N . HIS A 1 225 ? 19.622 -2.391 -20.172 1.00 91.56 225 HIS A N 1
ATOM 1728 C CA . HIS A 1 225 ? 19.126 -3.454 -21.046 1.00 91.56 225 HIS A CA 1
ATOM 1729 C C . HIS A 1 225 ? 17.913 -4.193 -20.449 1.00 91.56 225 HIS A C 1
ATOM 1731 O O . HIS A 1 225 ? 17.813 -5.415 -20.527 1.00 91.56 225 HIS A O 1
ATOM 1737 N N . LEU A 1 226 ? 17.012 -3.442 -19.808 1.00 93.00 226 LEU A N 1
ATOM 1738 C CA . LEU A 1 226 ? 15.787 -3.933 -19.176 1.00 93.00 226 LEU A CA 1
ATOM 1739 C C . LEU A 1 226 ? 14.549 -3.323 -19.844 1.00 93.00 226 LEU A C 1
ATOM 1741 O O . LEU A 1 226 ? 14.624 -2.307 -20.536 1.00 93.00 226 LEU A O 1
ATOM 1745 N N . SER A 1 227 ? 13.393 -3.925 -19.592 1.00 95.94 227 SER A N 1
ATOM 1746 C CA . SER A 1 227 ? 12.083 -3.389 -19.974 1.00 95.94 227 SER A CA 1
ATOM 1747 C C . SER A 1 227 ? 11.014 -3.855 -18.998 1.00 95.94 227 SER A C 1
ATOM 1749 O O . SER A 1 227 ? 11.201 -4.846 -18.303 1.00 95.94 227 SER A O 1
ATOM 1751 N N . VAL A 1 228 ? 9.881 -3.162 -18.975 1.00 96.38 228 VAL A N 1
ATOM 1752 C CA . VAL A 1 228 ? 8.663 -3.533 -18.238 1.00 96.38 228 VAL A CA 1
ATOM 1753 C C . VAL A 1 228 ? 7.478 -3.472 -19.195 1.00 96.38 228 VAL A C 1
ATOM 1755 O O . VAL A 1 228 ? 7.629 -2.986 -20.309 1.00 96.38 228 VAL A O 1
ATOM 1758 N N . HIS A 1 229 ? 6.302 -3.947 -18.793 1.00 97.00 229 HIS A N 1
ATOM 1759 C CA . HIS A 1 229 ? 5.094 -3.791 -19.612 1.00 97.00 229 HIS A CA 1
ATOM 1760 C C . HIS A 1 229 ? 4.461 -2.422 -19.382 1.00 97.00 229 HIS A C 1
ATOM 1762 O O . HIS A 1 229 ? 3.987 -1.797 -20.327 1.00 97.00 229 HIS A O 1
ATOM 1768 N N . TYR A 1 230 ? 4.517 -1.941 -18.138 1.00 97.00 230 TYR A N 1
ATOM 1769 C CA . TYR A 1 230 ? 3.869 -0.707 -17.718 1.00 97.00 230 TYR A CA 1
ATOM 1770 C C . TYR A 1 230 ? 4.762 0.140 -16.820 1.00 97.00 230 TYR A C 1
ATOM 1772 O O . TYR A 1 230 ? 5.428 -0.397 -15.935 1.00 97.00 230 TYR A O 1
ATOM 1780 N N . ILE A 1 231 ? 4.707 1.459 -17.002 1.00 95.69 231 ILE A N 1
ATOM 1781 C CA . ILE A 1 231 ? 5.199 2.450 -16.040 1.00 95.69 231 ILE A CA 1
ATOM 1782 C C . ILE A 1 231 ? 3.998 3.248 -15.524 1.00 95.69 231 ILE A C 1
ATOM 1784 O O . ILE A 1 231 ? 3.198 3.734 -16.322 1.00 95.69 231 ILE A O 1
ATOM 1788 N N . VAL A 1 232 ? 3.868 3.393 -14.205 1.00 94.31 232 VAL A N 1
ATOM 1789 C CA . VAL A 1 232 ? 2.786 4.155 -13.559 1.00 94.31 232 VAL A CA 1
ATOM 1790 C C . VAL A 1 232 ? 3.360 5.403 -12.894 1.00 94.31 232 VAL A C 1
ATOM 1792 O O . VAL A 1 232 ? 4.124 5.319 -11.931 1.00 94.31 232 VAL A O 1
ATOM 1795 N N . GLU A 1 233 ? 2.996 6.578 -13.396 1.00 92.62 233 GLU A N 1
ATOM 1796 C CA . GLU A 1 233 ? 3.486 7.873 -12.916 1.00 92.62 233 GLU A CA 1
ATOM 1797 C C . GLU A 1 233 ? 2.672 8.411 -11.731 1.00 92.62 233 GLU A C 1
ATOM 1799 O O . GLU A 1 233 ? 1.538 8.004 -11.500 1.00 92.62 233 GLU A O 1
ATOM 1804 N N . LYS A 1 234 ? 3.242 9.336 -10.947 1.00 84.81 234 LYS A N 1
ATOM 1805 C CA . LYS A 1 234 ? 2.643 9.855 -9.698 1.00 84.81 234 LYS A CA 1
ATOM 1806 C C . LYS A 1 234 ? 1.285 10.535 -9.868 1.00 84.81 234 LYS A C 1
ATOM 1808 O O . LYS A 1 234 ? 0.545 10.668 -8.899 1.00 84.81 234 LYS A O 1
ATOM 1813 N N . ASN A 1 235 ? 0.976 10.994 -11.075 1.00 85.56 235 ASN A N 1
ATOM 1814 C CA . ASN A 1 235 ? -0.303 11.599 -11.448 1.00 85.56 235 ASN A CA 1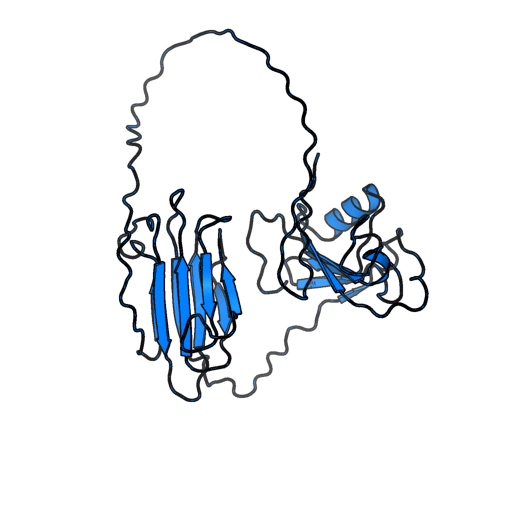
ATOM 1815 C C . ASN A 1 235 ? -1.359 10.562 -11.892 1.00 85.56 235 ASN A C 1
ATOM 1817 O O . ASN A 1 235 ? -2.488 10.956 -12.177 1.00 85.56 235 ASN A O 1
ATOM 1821 N N . GLY A 1 236 ? -1.014 9.270 -11.942 1.00 86.69 236 GLY A N 1
ATOM 1822 C CA . GLY A 1 236 ? -1.886 8.187 -12.401 1.00 86.69 236 GLY A CA 1
ATOM 1823 C C . GLY A 1 236 ? -1.824 7.906 -13.909 1.00 86.69 236 GLY A C 1
ATOM 1824 O O . GLY A 1 236 ? -2.581 7.062 -14.391 1.00 86.69 236 GLY A O 1
ATOM 1825 N N . THR A 1 237 ? -0.949 8.581 -14.664 1.00 92.75 237 THR A N 1
ATOM 1826 C CA . THR A 1 237 ? -0.691 8.250 -16.074 1.00 92.75 237 THR A CA 1
ATOM 1827 C C . THR A 1 237 ? 0.012 6.899 -16.176 1.00 92.75 237 THR A C 1
ATOM 1829 O O . THR A 1 237 ? 0.971 6.628 -15.451 1.00 92.75 237 THR A O 1
ATOM 1832 N N . ILE A 1 238 ? -0.468 6.049 -17.082 1.00 95.38 238 ILE A N 1
ATOM 1833 C CA . ILE A 1 238 ? 0.055 4.708 -17.341 1.00 95.38 238 ILE A CA 1
ATOM 1834 C C . ILE A 1 238 ? 0.671 4.696 -18.735 1.00 95.38 238 ILE A C 1
ATOM 1836 O O . ILE A 1 238 ? -0.020 4.936 -19.722 1.00 95.38 238 ILE A O 1
ATOM 1840 N N . TYR A 1 239 ? 1.953 4.366 -18.818 1.00 96.12 239 TYR A N 1
ATOM 1841 C CA . TYR A 1 239 ? 2.679 4.224 -20.075 1.00 96.12 239 TYR A CA 1
ATOM 1842 C C . TYR A 1 239 ? 2.848 2.739 -20.389 1.00 96.12 239 TYR A C 1
ATOM 1844 O O . TYR A 1 239 ? 3.428 2.008 -19.582 1.00 96.12 239 TYR A O 1
ATOM 1852 N N . GLN A 1 240 ? 2.339 2.276 -21.531 1.00 96.81 240 GLN A N 1
ATOM 1853 C CA . GLN A 1 240 ? 2.560 0.904 -21.994 1.00 96.81 240 GLN A CA 1
ATOM 1854 C C . GLN A 1 240 ? 3.829 0.830 -22.824 1.00 96.81 240 GLN A C 1
ATOM 1856 O O . GLN A 1 240 ? 3.948 1.495 -23.846 1.00 96.81 240 GLN A O 1
ATOM 1861 N N . MET A 1 241 ? 4.752 -0.017 -22.392 1.00 96.19 241 MET A N 1
ATOM 1862 C CA . MET A 1 241 ? 6.085 -0.153 -22.968 1.00 96.19 241 MET A CA 1
ATOM 1863 C C . MET A 1 241 ? 6.232 -1.440 -23.781 1.00 96.19 241 MET A C 1
ATOM 1865 O O . MET A 1 241 ? 6.887 -1.447 -24.816 1.00 96.19 241 MET A O 1
ATOM 1869 N N . VAL A 1 242 ? 5.630 -2.541 -23.324 1.00 96.31 242 VAL A N 1
ATOM 1870 C CA . VAL A 1 242 ? 5.689 -3.855 -23.980 1.00 96.31 242 VAL A CA 1
ATOM 1871 C C . VAL A 1 242 ? 4.295 -4.477 -23.925 1.00 96.31 242 VAL A C 1
ATOM 1873 O O . VAL A 1 242 ? 3.649 -4.456 -22.879 1.00 96.31 242 VAL A O 1
ATOM 1876 N N . ASP A 1 243 ? 3.827 -5.010 -25.056 1.00 93.75 243 ASP A N 1
ATOM 1877 C CA . ASP A 1 243 ? 2.579 -5.783 -25.132 1.00 93.75 243 ASP A CA 1
ATOM 1878 C C . ASP A 1 243 ? 2.684 -7.028 -24.237 1.00 93.75 243 ASP A C 1
ATOM 1880 O O . ASP A 1 243 ? 3.701 -7.716 -24.250 1.00 93.75 243 ASP A O 1
ATOM 1884 N N . GLU A 1 244 ? 1.653 -7.344 -23.459 1.00 91.25 244 GLU A N 1
ATOM 1885 C CA . GLU A 1 244 ? 1.671 -8.448 -22.489 1.00 91.25 244 GLU A CA 1
ATOM 1886 C C . GLU A 1 244 ? 1.807 -9.831 -23.126 1.00 91.25 244 GLU A C 1
ATOM 1888 O O . GLU A 1 244 ? 2.193 -10.795 -22.456 1.00 91.25 244 GLU A O 1
ATOM 1893 N N . ARG A 1 245 ? 1.520 -9.938 -24.427 1.00 88.50 245 ARG A N 1
ATOM 1894 C CA . ARG A 1 245 ? 1.787 -11.149 -25.214 1.00 88.50 245 ARG A CA 1
ATOM 1895 C C . ARG A 1 245 ? 3.282 -11.387 -25.398 1.00 88.50 245 ARG A C 1
ATOM 1897 O O . ARG A 1 245 ? 3.699 -12.529 -25.580 1.00 88.50 245 ARG A O 1
ATOM 1904 N N . ASN A 1 246 ? 4.078 -10.329 -25.319 1.00 92.81 246 ASN A N 1
ATOM 1905 C CA . ASN A 1 246 ? 5.522 -10.392 -25.417 1.00 92.81 246 ASN A CA 1
ATOM 1906 C C . ASN A 1 246 ? 6.149 -10.538 -24.029 1.00 92.81 246 ASN A C 1
ATOM 1908 O O . ASN A 1 246 ? 5.533 -10.324 -22.981 1.00 92.81 246 ASN A O 1
ATOM 1912 N N . ARG A 1 247 ? 7.408 -10.953 -24.025 1.00 94.00 247 ARG A N 1
ATOM 1913 C CA . ARG A 1 247 ? 8.249 -11.007 -22.840 1.00 94.00 247 ARG A CA 1
ATOM 1914 C C . ARG A 1 247 ? 9.003 -9.690 -22.691 1.00 94.00 247 ARG A C 1
ATOM 1916 O O . ARG A 1 247 ? 9.808 -9.342 -23.555 1.00 94.00 247 ARG A O 1
ATOM 1923 N N . ALA A 1 248 ? 8.795 -9.016 -21.563 1.00 95.56 248 ALA A N 1
ATOM 1924 C CA . ALA A 1 248 ? 9.658 -7.939 -21.080 1.00 95.56 248 ALA A CA 1
ATOM 1925 C C . ALA A 1 248 ? 10.757 -8.488 -20.146 1.00 95.56 248 ALA A C 1
ATOM 1927 O O . ALA A 1 248 ? 10.563 -9.509 -19.489 1.00 95.56 248 ALA A O 1
ATOM 1928 N N . TRP A 1 249 ? 11.892 -7.796 -20.050 1.00 94.44 249 TRP A N 1
ATOM 1929 C CA . TRP A 1 249 ? 13.044 -8.178 -19.225 1.00 94.44 249 TRP A CA 1
ATOM 1930 C C . TRP A 1 249 ? 13.084 -7.356 -17.931 1.00 94.44 249 TRP A C 1
ATOM 1932 O O . TRP A 1 249 ? 13.870 -6.417 -17.807 1.00 94.44 249 TRP A O 1
ATOM 1942 N N . HIS A 1 250 ? 12.231 -7.705 -16.964 1.00 91.81 250 HIS A N 1
ATOM 1943 C CA . HIS A 1 250 ? 12.045 -6.944 -15.716 1.00 91.81 250 HIS A CA 1
ATOM 1944 C C . HIS A 1 250 ? 12.410 -7.717 -14.444 1.00 91.81 250 HIS A C 1
ATOM 1946 O O . HIS A 1 250 ? 12.770 -7.118 -13.433 1.00 91.81 250 HIS A O 1
ATOM 1952 N N . ALA A 1 251 ? 12.333 -9.049 -14.461 1.00 87.50 251 ALA A N 1
ATOM 1953 C CA . ALA A 1 251 ? 12.466 -9.879 -13.264 1.00 87.50 251 ALA A CA 1
ATOM 1954 C C . ALA A 1 251 ? 13.899 -10.392 -13.015 1.00 87.50 251 ALA A C 1
ATOM 1956 O O . ALA A 1 251 ? 14.127 -11.148 -12.067 1.00 87.50 251 ALA A O 1
ATOM 1957 N N . GLY A 1 252 ? 14.871 -10.014 -13.857 1.00 84.25 252 GLY A N 1
ATOM 1958 C CA . GLY A 1 252 ? 16.227 -10.575 -13.816 1.00 84.25 252 GLY A CA 1
ATOM 1959 C C . GLY A 1 252 ? 16.206 -12.110 -13.937 1.00 84.25 252 GLY A C 1
ATOM 1960 O O . GLY A 1 252 ? 15.296 -12.642 -14.569 1.00 84.25 252 GLY A O 1
ATOM 1961 N N . PRO A 1 253 ? 17.143 -12.848 -13.308 1.00 78.62 253 PRO A N 1
ATOM 1962 C CA . PRO A 1 253 ? 17.132 -14.318 -13.271 1.00 78.62 253 PRO A CA 1
ATOM 1963 C C . PRO A 1 253 ? 16.114 -14.882 -12.252 1.00 78.62 253 PRO A C 1
ATOM 1965 O O . PRO A 1 253 ? 16.355 -15.912 -11.622 1.00 78.62 253 PRO A O 1
ATOM 1968 N N . GLY A 1 254 ? 15.019 -14.160 -11.993 1.00 76.50 254 GLY A N 1
ATOM 1969 C CA . GLY A 1 254 ? 14.045 -14.494 -10.960 1.00 76.50 254 GLY A CA 1
ATOM 1970 C C . GLY A 1 254 ? 13.312 -15.806 -11.243 1.00 76.50 254 GLY A C 1
ATOM 1971 O O . GLY A 1 254 ? 12.900 -16.068 -12.370 1.00 76.50 254 GLY A O 1
ATOM 1972 N N . THR A 1 255 ? 13.103 -16.606 -10.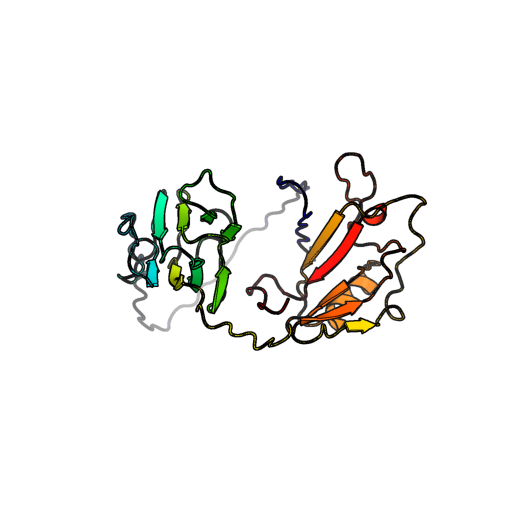196 1.00 79.50 255 THR A N 1
ATOM 1973 C CA . THR A 1 255 ? 12.356 -17.873 -10.244 1.00 79.50 255 THR A CA 1
ATOM 1974 C C . THR A 1 255 ? 11.243 -17.870 -9.198 1.00 79.50 255 THR A C 1
ATOM 1976 O O . THR A 1 255 ? 11.359 -17.209 -8.162 1.00 79.50 255 THR A O 1
ATOM 1979 N N . TRP A 1 256 ? 10.148 -18.592 -9.448 1.00 71.88 256 TRP A N 1
ATOM 1980 C CA . TRP A 1 256 ? 9.057 -18.739 -8.479 1.00 71.88 256 TRP A CA 1
ATOM 1981 C C . TRP A 1 256 ? 8.333 -20.073 -8.641 1.00 71.88 256 TRP A C 1
ATOM 1983 O O . TRP A 1 256 ? 7.761 -20.359 -9.689 1.00 71.88 256 TRP A O 1
ATOM 1993 N N . GLY A 1 257 ? 8.324 -20.894 -7.589 1.00 78.88 257 GLY A N 1
ATOM 1994 C CA . GLY A 1 257 ? 7.729 -22.229 -7.655 1.00 78.88 257 GLY A CA 1
ATOM 1995 C C . GLY A 1 257 ? 8.388 -23.075 -8.748 1.00 78.88 257 GLY A C 1
ATOM 1996 O O . GLY A 1 257 ? 9.597 -23.283 -8.721 1.00 78.88 257 GLY A O 1
ATOM 1997 N N . SER A 1 258 ? 7.590 -23.547 -9.705 1.00 83.31 258 SER A N 1
ATOM 1998 C CA . SER A 1 258 ? 8.054 -24.296 -10.882 1.00 83.31 258 SER A CA 1
ATOM 1999 C C . SER A 1 258 ? 8.503 -23.410 -12.051 1.00 83.31 258 SER A C 1
ATOM 2001 O O . SER A 1 258 ? 8.905 -23.933 -13.085 1.00 83.31 258 SER A O 1
ATOM 2003 N N . PHE A 1 259 ? 8.408 -22.083 -11.932 1.00 80.75 259 PHE A N 1
ATOM 2004 C CA . PHE A 1 259 ? 8.799 -21.157 -12.991 1.00 80.75 259 PHE A CA 1
ATOM 2005 C C . PHE A 1 259 ? 10.277 -20.794 -12.856 1.00 80.75 259 PHE A C 1
ATOM 2007 O O . PHE A 1 259 ? 10.690 -20.159 -11.883 1.00 80.75 259 PHE A O 1
ATOM 2014 N N . HIS A 1 260 ? 11.066 -21.215 -13.843 1.00 84.00 260 HIS A N 1
ATOM 2015 C CA . HIS A 1 260 ? 12.520 -21.038 -13.880 1.00 84.00 260 HIS A CA 1
ATOM 2016 C C . HIS A 1 260 ? 12.970 -19.720 -14.528 1.00 84.00 260 HIS A C 1
ATOM 2018 O O . HIS A 1 260 ? 14.132 -19.354 -14.390 1.00 84.00 260 HIS A O 1
ATOM 2024 N N . ASP A 1 261 ? 12.059 -19.005 -15.187 1.00 89.25 261 ASP A N 1
ATOM 2025 C CA . ASP A 1 261 ? 12.258 -17.633 -15.648 1.00 89.25 261 ASP A CA 1
ATOM 2026 C C . ASP A 1 261 ? 10.948 -16.859 -15.442 1.00 89.25 261 ASP A C 1
ATOM 2028 O O . ASP A 1 261 ? 9.921 -17.146 -16.060 1.00 89.25 261 ASP A O 1
ATOM 2032 N N . LEU A 1 262 ? 10.951 -15.900 -14.516 1.00 88.94 262 LEU A N 1
ATOM 2033 C CA . LEU A 1 262 ? 9.767 -15.095 -14.226 1.00 88.94 262 LEU A CA 1
ATOM 2034 C C . LEU A 1 262 ? 9.383 -14.169 -15.382 1.00 88.94 262 LEU A C 1
ATOM 2036 O O . LEU A 1 262 ? 8.199 -13.858 -15.519 1.00 88.94 262 LEU A O 1
ATOM 2040 N N . ASN A 1 263 ? 10.324 -13.760 -16.234 1.00 91.81 263 ASN A N 1
ATOM 2041 C CA . ASN A 1 263 ? 10.017 -12.930 -17.401 1.00 91.81 263 ASN A CA 1
ATOM 2042 C C . ASN A 1 263 ? 9.072 -13.685 -18.355 1.00 91.81 263 ASN A C 1
ATOM 2044 O O . ASN A 1 263 ? 8.157 -13.092 -18.928 1.00 91.81 263 ASN A O 1
ATOM 2048 N N . ASP A 1 264 ? 9.207 -15.012 -18.442 1.00 91.00 264 ASP A N 1
ATOM 2049 C CA . ASP A 1 264 ? 8.411 -15.885 -19.313 1.00 91.00 264 ASP A CA 1
ATOM 2050 C C . ASP A 1 264 ? 6.955 -16.052 -18.885 1.00 91.00 264 ASP A C 1
ATOM 2052 O O . ASP A 1 264 ? 6.122 -16.421 -19.716 1.00 91.00 264 ASP A O 1
ATOM 2056 N N . VAL A 1 265 ? 6.596 -15.717 -17.641 1.00 88.81 265 VAL A N 1
ATOM 2057 C CA . VAL A 1 265 ? 5.240 -15.952 -17.102 1.00 88.81 265 VAL A CA 1
ATOM 2058 C C . VAL A 1 265 ? 4.632 -14.760 -16.365 1.00 88.81 265 VAL A C 1
ATOM 2060 O O . VAL A 1 265 ? 3.644 -14.923 -15.645 1.00 88.81 265 VAL A O 1
ATOM 2063 N N . SER A 1 266 ? 5.214 -13.566 -16.478 1.00 91.31 266 SER A N 1
ATOM 2064 C CA . SER A 1 266 ? 4.747 -12.416 -15.708 1.00 91.31 266 SER A CA 1
ATOM 2065 C C . SER A 1 266 ? 4.650 -11.107 -16.478 1.00 91.31 266 SER A C 1
ATOM 2067 O O . SER A 1 266 ? 5.245 -10.929 -17.543 1.00 91.31 266 SER A O 1
ATOM 2069 N N . VAL A 1 267 ? 3.858 -10.205 -15.896 1.00 94.62 267 VAL A N 1
ATOM 2070 C CA . VAL A 1 267 ? 3.728 -8.803 -16.289 1.00 94.62 267 VAL A CA 1
ATOM 2071 C C . VAL A 1 267 ? 4.474 -7.935 -15.278 1.00 94.62 267 VAL A C 1
ATOM 2073 O O . VAL A 1 267 ? 4.086 -7.842 -14.113 1.00 94.62 267 VAL A O 1
ATOM 2076 N N . GLY A 1 268 ? 5.566 -7.316 -15.717 1.00 94.81 268 GLY A N 1
ATOM 2077 C CA . GLY A 1 268 ? 6.304 -6.295 -14.973 1.00 94.81 268 GLY A CA 1
ATOM 2078 C C . GLY A 1 268 ? 5.653 -4.917 -15.029 1.00 94.81 268 GLY A C 1
ATOM 2079 O O . GLY A 1 268 ? 5.364 -4.423 -16.120 1.00 94.81 268 GLY A O 1
ATOM 2080 N N . ILE A 1 269 ? 5.477 -4.298 -13.864 1.00 95.69 269 ILE A N 1
ATOM 2081 C CA . ILE A 1 269 ? 4.989 -2.926 -13.701 1.00 95.69 269 ILE A CA 1
ATOM 2082 C C . ILE A 1 269 ? 5.996 -2.157 -12.851 1.00 95.69 269 ILE A C 1
ATOM 2084 O O . ILE A 1 269 ? 6.358 -2.601 -11.762 1.00 95.69 269 ILE A O 1
ATOM 2088 N N . GLU A 1 270 ? 6.405 -0.996 -13.337 1.00 94.25 270 GLU A N 1
ATOM 2089 C CA . GLU A 1 270 ? 7.294 -0.075 -12.646 1.00 94.25 270 GLU A CA 1
ATOM 2090 C C . GLU A 1 270 ? 6.498 1.125 -12.124 1.00 94.25 270 GLU A C 1
ATOM 2092 O O . GLU A 1 270 ? 5.820 1.815 -12.884 1.00 94.25 270 GLU A O 1
ATOM 2097 N N . ILE A 1 271 ? 6.557 1.383 -10.821 1.00 93.00 271 ILE A N 1
ATOM 2098 C CA . ILE A 1 271 ? 5.842 2.496 -10.194 1.00 93.00 271 ILE A CA 1
ATOM 2099 C C . ILE A 1 271 ? 6.833 3.632 -9.937 1.00 93.00 271 ILE A C 1
ATOM 2101 O O . ILE A 1 271 ? 7.793 3.469 -9.182 1.00 93.00 271 ILE A O 1
ATOM 2105 N N . VAL A 1 272 ? 6.600 4.799 -10.543 1.00 90.06 272 VAL A N 1
ATOM 2106 C CA . VAL A 1 272 ? 7.465 5.974 -10.373 1.00 90.06 272 VAL A CA 1
ATOM 2107 C C . VAL A 1 272 ? 7.298 6.517 -8.961 1.00 90.06 272 VAL A C 1
ATOM 2109 O O . VAL A 1 272 ? 6.328 7.216 -8.657 1.00 90.06 272 VAL A O 1
ATOM 2112 N N . ASN A 1 273 ? 8.232 6.183 -8.083 1.00 85.06 273 ASN A N 1
ATOM 2113 C CA . ASN A 1 273 ? 8.241 6.623 -6.696 1.00 85.06 273 ASN A CA 1
ATOM 2114 C C . ASN A 1 273 ? 9.596 6.299 -6.082 1.00 85.06 273 ASN A C 1
ATOM 2116 O O . ASN A 1 273 ? 10.023 5.156 -6.188 1.00 85.06 273 ASN A O 1
ATOM 2120 N N . SER A 1 274 ? 10.229 7.249 -5.389 1.00 76.50 274 SER A N 1
ATOM 2121 C CA . SER A 1 274 ? 11.588 7.038 -4.882 1.00 76.50 274 SER A CA 1
ATOM 2122 C C . SER A 1 274 ? 11.682 6.083 -3.681 1.00 76.50 274 SER A C 1
ATOM 2124 O O . SER A 1 274 ? 12.771 5.672 -3.275 1.00 76.50 274 SER A O 1
ATOM 2126 N N . GLY A 1 275 ? 10.537 5.744 -3.085 1.00 75.75 275 GLY A N 1
ATOM 2127 C CA . GLY A 1 275 ? 10.425 5.008 -1.832 1.00 75.75 275 GLY A CA 1
ATOM 2128 C C . GLY A 1 275 ? 10.719 5.853 -0.587 1.00 75.75 275 GLY A C 1
ATOM 2129 O O . GLY A 1 275 ? 10.555 5.350 0.523 1.00 75.75 275 GLY A O 1
ATOM 2130 N N . ALA A 1 276 ? 11.140 7.116 -0.745 1.00 72.75 276 ALA A N 1
ATOM 2131 C CA . ALA A 1 276 ? 11.302 8.073 0.354 1.00 72.75 276 ALA A CA 1
ATOM 2132 C C . ALA A 1 276 ? 9.989 8.795 0.714 1.00 72.75 276 ALA A C 1
ATOM 2134 O O . ALA A 1 276 ? 9.891 9.423 1.769 1.00 72.75 276 ALA A O 1
ATOM 2135 N N . GLU A 1 277 ? 8.980 8.691 -0.148 1.00 66.88 277 GLU A N 1
ATOM 2136 C CA . GLU A 1 277 ? 7.653 9.273 -0.001 1.00 66.88 277 GLU A CA 1
ATOM 2137 C C . GLU A 1 277 ? 6.561 8.210 -0.201 1.00 66.88 277 GLU A C 1
ATOM 2139 O O . GLU A 1 277 ? 6.762 7.249 -0.947 1.00 66.88 277 GLU A O 1
ATOM 2144 N N . PRO A 1 278 ? 5.376 8.364 0.413 1.00 73.50 278 PRO A N 1
ATOM 2145 C CA . PRO A 1 278 ? 4.272 7.452 0.148 1.00 73.50 278 PRO A CA 1
ATOM 2146 C C . PRO A 1 278 ? 3.803 7.539 -1.310 1.00 73.50 278 PRO A C 1
ATOM 2148 O O . PRO A 1 278 ? 3.907 8.580 -1.962 1.00 73.50 278 PRO A O 1
ATOM 2151 N N . PHE A 1 279 ? 3.239 6.444 -1.812 1.00 78.00 279 PHE A N 1
ATOM 2152 C CA . PHE A 1 279 ? 2.650 6.380 -3.148 1.00 78.00 279 PHE A CA 1
ATOM 2153 C C . PHE A 1 279 ? 1.338 7.186 -3.191 1.00 78.00 279 PHE A C 1
ATOM 2155 O O . PHE A 1 279 ? 0.474 6.974 -2.334 1.00 78.00 279 PHE A O 1
ATOM 2162 N N . PRO A 1 280 ? 1.168 8.128 -4.139 1.00 74.56 280 PRO A N 1
ATOM 2163 C CA . PRO A 1 280 ? -0.105 8.796 -4.382 1.00 74.56 280 PRO A CA 1
ATOM 2164 C C . PRO A 1 280 ? -1.260 7.816 -4.602 1.00 74.56 280 PRO A C 1
ATOM 2166 O O . PRO A 1 280 ? -1.107 6.822 -5.295 1.00 74.56 280 PRO A O 1
ATOM 2169 N N . VAL A 1 281 ? -2.450 8.158 -4.095 1.00 71.69 281 VAL A N 1
ATOM 2170 C CA . VAL A 1 281 ? -3.687 7.348 -4.213 1.00 71.69 281 VAL A CA 1
ATOM 2171 C C . VAL A 1 281 ? -4.080 7.047 -5.669 1.00 71.69 281 VAL A C 1
ATOM 2173 O O . VAL A 1 281 ? -4.855 6.133 -5.932 1.00 71.69 281 VAL A O 1
ATOM 2176 N N . VAL A 1 282 ? -3.580 7.839 -6.616 1.00 74.06 282 VAL A N 1
ATOM 2177 C CA . VAL A 1 282 ? -3.859 7.692 -8.048 1.00 74.06 282 VAL A CA 1
ATOM 2178 C C . VAL A 1 282 ? -2.948 6.678 -8.760 1.00 74.06 282 VAL A C 1
ATOM 2180 O O . VAL A 1 282 ? -3.250 6.349 -9.906 1.00 74.06 282 VAL A O 1
ATOM 2183 N N . GLN A 1 283 ? -1.874 6.198 -8.112 1.00 79.75 283 GLN A N 1
ATOM 2184 C CA . GLN A 1 283 ? -1.003 5.106 -8.588 1.00 79.75 283 GLN A CA 1
ATOM 2185 C C . GLN A 1 283 ? -1.547 3.741 -8.157 1.00 79.75 283 GLN A C 1
ATOM 2187 O O . GLN A 1 283 ? -1.524 2.817 -9.001 1.00 79.75 283 GLN A O 1
#

pLDDT: mean 77.85, std 23.43, range [23.31, 98.31]

Solvent-accessible surface area (backbone atoms only — not comparable to full-atom values): 16380 Å² total; per-residue (Å²): 138,85,79,85,79,63,80,47,66,81,70,79,94,78,89,84,85,84,87,86,81,88,85,90,84,89,87,81,88,88,86,88,87,88,85,89,82,90,73,90,70,82,75,69,82,70,77,77,55,62,22,68,59,61,63,82,43,75,44,72,57,58,52,54,73,51,57,39,22,31,33,94,78,76,18,22,28,38,52,65,26,76,37,56,38,40,38,35,32,55,87,93,33,26,33,30,39,33,31,65,39,37,32,37,33,60,90,65,26,34,40,36,35,16,52,22,90,36,92,84,32,57,73,75,50,74,48,46,21,63,49,52,60,71,46,68,50,73,42,90,40,26,33,33,21,37,36,40,39,37,41,88,57,80,72,34,59,30,35,34,32,38,38,27,48,48,71,95,71,72,65,86,73,74,73,59,76,73,75,79,47,73,42,87,36,50,92,73,50,81,42,63,47,81,38,64,85,89,53,71,78,79,43,44,40,40,41,58,40,77,35,92,40,59,66,59,44,50,53,54,29,56,78,66,71,26,27,36,26,33,36,35,24,64,85,32,40,34,36,36,26,40,63,84,78,36,22,33,46,58,51,71,90,32,63,56,94,92,37,77,46,36,28,53,28,37,47,30,35,36,33,41,34,56,74,87,58,62,82,48,92,59,92

Organism: NCBI:txid2011161

Foldseek 3Di:
DDDPWDKDWPDDDDDDDDDDDDDDDDDDDDDDDDDDDDDPPPPPVPPQAEFQDADDAEAEDQKDKHWAGCLVVQGWHAAFHKHKHKHFHDFPFKKKKFWQWAAWAAPFKWKWKAQDGDPVHHTPDIDYGGDDGGDMDIHPGRIMMIITGHHNDDIDSGTMMIMHTPPPPPPPPPPPLPPQQEAEQQVLADQWFAQPPDEEADTEIETEDLAQAPVVVSVVQVVVSFDFQWEAHLQLHIYGHHDPRIFTHDQPCDADDPRRRNSNRYGYYYYYDSVPDHRHPSD

Radius of gyration: 23.76 Å; Cα contacts (8 Å, |Δi|>4): 595; chains: 1; bounding box: 71×55×58 Å

Secondary structure (DSSP, 8-state):
-------EESSS----PPPP-----------------------------EE-----SEE-SSSEEEE-TTGGGTPEE-TT-EEEEEEE--TTS-EEEEEEEEE--SSS-EEEEESSSSTTSPEEEEE-SB--TT-EEE-SSSEEEEEEE--SS----EEEEEEEE--S---S---------EEE-TTT---EEEPPSS----EEEEEE-S-SSHHHHHHHHHHTT---SEEE-TTS-EEE-S-TTEEES-STT--BTTBS-SGGGEEEEEE---SSSPPPTT-

InterPro domains:
  IPR000859 CUB domain [PF00431] (59-163)
  IPR000859 CUB domain [PS01180] (54-166)
  IPR000859 CUB domain [SM00042] (54-166)
  IPR000859 CUB domain [cd00041] (54-163)
  IPR002502 N-acetylmuramoyl-L-alanine amidase domain [PF01510] (199-282)
  IPR002502 N-acetylmuramoyl-L-alanine amidase domain [cd06583] (201-280)
  IPR035914 Spermadhesin, CUB domain superfamily [G3DSA:2.60.120.290] (45-164)
  IPR035914 Spermadhesin, CUB domain superfamily [SSF49854] (61-163)
  IPR036505 N-acetylmuramoyl-L-alanine amidase/PGRP domain superfamily [G3DSA:3.40.80.10] (183-283)
  IPR036505 N-acetylmuramoyl-L-alanine amidase/PGRP domain superfamily [SSF55846] (188-281)
  IPR051206 N-acetylmuramoyl-L-alanine amidase 2 [PTHR30417] (186-280)